Protein AF-A0A3E0WPJ7-F1 (afdb_monomer_lite)

Structure (mmCIF, N/CA/C/O backbone):
data_AF-A0A3E0WPJ7-F1
#
_entry.id   AF-A0A3E0WPJ7-F1
#
loop_
_atom_site.group_PDB
_atom_site.id
_atom_site.type_symbol
_atom_site.label_atom_id
_atom_site.label_alt_id
_atom_site.label_comp_id
_atom_site.label_asym_id
_atom_site.label_entity_id
_atom_site.label_seq_id
_atom_site.pdbx_PDB_ins_code
_atom_site.Cartn_x
_atom_site.Cartn_y
_atom_site.Cartn_z
_atom_site.occupancy
_atom_site.B_iso_or_equiv
_atom_site.auth_seq_id
_atom_site.auth_comp_id
_atom_site.auth_asym_id
_atom_site.auth_atom_id
_atom_site.pdbx_PDB_model_num
ATOM 1 N N . MET A 1 1 ? 17.875 1.991 20.282 1.00 32.66 1 MET A N 1
ATOM 2 C CA . MET A 1 1 ? 16.792 2.024 19.277 1.00 32.66 1 MET A CA 1
ATOM 3 C C . MET A 1 1 ? 17.231 2.985 18.193 1.00 32.66 1 MET A C 1
ATOM 5 O O . MET A 1 1 ? 17.183 4.191 18.391 1.00 32.66 1 MET A O 1
ATOM 9 N N . ASN A 1 2 ? 17.837 2.425 17.147 1.00 26.00 2 ASN A N 1
ATOM 10 C CA . ASN A 1 2 ? 18.539 3.168 16.108 1.00 26.00 2 ASN A CA 1
ATOM 11 C C . ASN A 1 2 ? 17.561 3.784 15.106 1.00 26.00 2 ASN A C 1
ATOM 13 O O . ASN A 1 2 ? 16.533 3.206 14.764 1.00 26.00 2 ASN A O 1
ATOM 17 N N . SER A 1 3 ? 17.933 4.973 14.648 1.00 27.30 3 SER A N 1
ATOM 18 C CA . SER A 1 3 ? 17.267 5.806 13.658 1.00 27.30 3 SER A CA 1
ATOM 19 C C . SER A 1 3 ? 17.160 5.118 12.287 1.00 27.30 3 SER A C 1
ATOM 21 O O . SER A 1 3 ? 18.057 5.238 11.459 1.00 27.30 3 SER A O 1
ATOM 23 N N . GLY A 1 4 ? 16.040 4.440 12.029 1.00 30.80 4 GLY A N 1
ATOM 24 C CA . GLY A 1 4 ? 15.601 4.004 10.691 1.00 30.80 4 GLY A CA 1
ATOM 25 C C . GLY A 1 4 ? 14.659 5.007 10.002 1.00 30.80 4 GLY A C 1
ATOM 26 O O . GLY A 1 4 ? 13.842 4.625 9.173 1.00 30.80 4 GLY A O 1
ATOM 27 N N . SER A 1 5 ? 14.709 6.284 10.397 1.00 31.30 5 SER A N 1
ATOM 28 C CA . SER A 1 5 ? 13.617 7.257 10.217 1.00 31.30 5 SER A CA 1
ATOM 29 C C . SER A 1 5 ? 13.610 8.033 8.889 1.00 31.30 5 SER A C 1
ATOM 31 O O . SER A 1 5 ? 12.760 8.902 8.723 1.00 31.3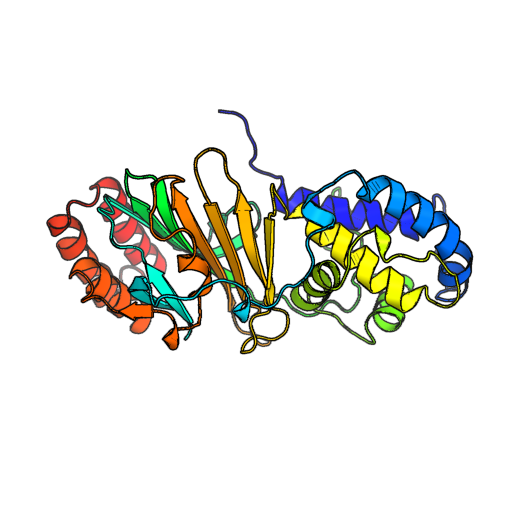0 5 SER A O 1
ATOM 33 N N . ASP A 1 6 ? 14.519 7.766 7.951 1.00 37.84 6 ASP A N 1
ATOM 34 C CA . ASP A 1 6 ? 14.659 8.600 6.740 1.00 37.84 6 ASP A CA 1
ATOM 35 C C . ASP A 1 6 ? 14.740 7.777 5.439 1.00 37.84 6 ASP A C 1
ATOM 37 O O . ASP A 1 6 ? 15.068 8.297 4.377 1.00 37.84 6 ASP A O 1
ATOM 41 N N . ASN A 1 7 ? 14.449 6.472 5.500 1.00 37.00 7 ASN A N 1
ATOM 42 C CA . ASN A 1 7 ? 14.756 5.558 4.400 1.00 37.00 7 ASN A CA 1
ATOM 43 C C . ASN A 1 7 ? 13.777 5.652 3.221 1.00 37.00 7 ASN A C 1
ATOM 45 O O . ASN A 1 7 ? 14.254 5.766 2.110 1.00 37.00 7 ASN A O 1
ATOM 49 N N . GLY A 1 8 ? 12.451 5.687 3.388 1.00 32.16 8 GLY A N 1
ATOM 50 C CA . GLY A 1 8 ? 11.520 5.621 2.238 1.00 32.16 8 GLY A CA 1
ATOM 51 C C . GLY A 1 8 ? 11.644 6.793 1.250 1.00 32.16 8 GLY A C 1
ATOM 52 O O . GLY A 1 8 ? 11.786 6.600 0.043 1.00 32.16 8 GLY A O 1
ATOM 53 N N . GLY A 1 9 ? 11.701 8.023 1.777 1.00 32.88 9 GLY A N 1
ATOM 54 C CA . GLY A 1 9 ? 11.976 9.222 0.987 1.00 32.88 9 GLY A CA 1
ATOM 55 C C . GLY A 1 9 ? 13.377 9.183 0.383 1.00 32.88 9 GLY A C 1
ATOM 56 O O . GLY A 1 9 ? 13.514 9.350 -0.822 1.00 32.88 9 GLY A O 1
ATOM 57 N N . ARG A 1 10 ? 14.425 8.903 1.171 1.00 37.31 10 ARG A N 1
ATOM 58 C CA . ARG A 1 10 ? 15.798 8.783 0.647 1.00 37.31 10 ARG A CA 1
ATOM 59 C C . ARG A 1 10 ? 15.959 7.662 -0.369 1.00 37.31 10 ARG A C 1
ATOM 61 O O . ARG A 1 10 ? 16.769 7.826 -1.261 1.00 37.31 10 ARG A O 1
ATOM 68 N N . LEU A 1 11 ? 15.211 6.572 -0.272 1.00 36.19 11 LEU A N 1
ATOM 69 C CA . LEU A 1 11 ? 15.299 5.424 -1.163 1.00 36.19 11 LEU A CA 1
ATOM 70 C C . LEU A 1 11 ? 14.615 5.714 -2.501 1.00 36.19 11 LEU A C 1
ATOM 72 O O . LEU A 1 11 ? 15.229 5.456 -3.524 1.00 36.19 11 LEU A O 1
ATOM 76 N N . PHE A 1 12 ? 13.440 6.360 -2.531 1.00 40.97 12 PHE A N 1
ATOM 77 C CA . PHE A 1 12 ? 12.861 6.872 -3.787 1.00 40.97 12 PHE A CA 1
ATOM 78 C C . PHE A 1 12 ? 13.795 7.908 -4.438 1.00 40.97 12 PHE A C 1
ATOM 80 O O . PHE A 1 12 ? 14.039 7.899 -5.641 1.00 40.97 12 PHE A O 1
ATOM 87 N N . ARG A 1 13 ? 14.403 8.765 -3.612 1.00 47.91 13 ARG A N 1
ATOM 88 C CA . ARG A 1 13 ? 15.377 9.780 -4.033 1.00 47.91 13 ARG A CA 1
ATOM 89 C C . ARG A 1 13 ? 16.695 9.167 -4.533 1.00 47.91 13 ARG A C 1
ATOM 91 O O . ARG A 1 13 ? 17.245 9.652 -5.514 1.00 47.91 13 ARG A O 1
ATOM 98 N N . LEU A 1 14 ? 17.174 8.090 -3.910 1.00 40.72 14 LEU A N 1
ATOM 99 C CA . LEU A 1 14 ? 18.348 7.307 -4.314 1.00 40.72 14 LEU A CA 1
ATOM 100 C C . LEU A 1 14 ? 18.056 6.475 -5.560 1.00 40.72 14 LEU A C 1
ATOM 102 O O . LEU A 1 14 ? 18.931 6.383 -6.405 1.00 40.72 14 LEU A O 1
ATOM 106 N N . ALA A 1 15 ? 16.843 5.942 -5.716 1.00 44.09 15 ALA A N 1
ATOM 107 C CA . ALA A 1 15 ? 16.381 5.289 -6.935 1.00 44.09 15 ALA A CA 1
ATOM 108 C C . ALA A 1 15 ? 16.397 6.266 -8.112 1.00 44.09 15 ALA A C 1
ATOM 110 O O . ALA A 1 15 ? 17.021 5.969 -9.124 1.00 44.09 15 ALA A O 1
ATOM 111 N N . CYS A 1 16 ? 15.829 7.468 -7.961 1.00 43.25 16 CYS A N 1
ATOM 112 C CA . CYS A 1 16 ? 15.892 8.502 -8.998 1.00 43.25 16 CYS A CA 1
ATOM 113 C C . CYS A 1 16 ? 17.332 8.975 -9.278 1.00 43.25 16 CYS A C 1
ATOM 115 O O . CYS A 1 16 ? 17.676 9.213 -10.433 1.00 43.25 16 CYS A O 1
ATOM 117 N N . CYS A 1 17 ? 18.202 9.078 -8.264 1.00 42.50 17 CYS A N 1
ATOM 118 C CA . CYS A 1 17 ? 19.614 9.438 -8.447 1.00 42.50 17 CYS A CA 1
ATOM 119 C C . CYS A 1 17 ? 20.456 8.316 -9.077 1.00 42.50 17 CYS A C 1
ATOM 121 O O . CYS A 1 17 ? 21.290 8.604 -9.930 1.00 42.50 17 CYS A O 1
ATOM 123 N N . ALA A 1 18 ? 20.243 7.056 -8.696 1.00 45.66 18 ALA A N 1
ATOM 124 C CA . ALA A 1 18 ? 20.898 5.889 -9.283 1.00 45.66 18 ALA A CA 1
ATOM 125 C C . ALA A 1 18 ? 20.447 5.708 -10.733 1.00 45.66 18 ALA A C 1
ATOM 127 O O . ALA A 1 18 ? 21.274 5.503 -11.611 1.00 45.66 18 ALA A O 1
ATOM 128 N N . LEU A 1 19 ? 19.158 5.904 -11.005 1.00 51.84 19 LEU A N 1
ATOM 129 C CA . LEU A 1 19 ? 18.584 5.903 -12.342 1.00 51.84 19 LEU A CA 1
ATOM 130 C C . LEU A 1 19 ? 19.113 7.069 -13.191 1.00 51.84 19 LEU A C 1
ATOM 132 O O . LEU A 1 19 ? 19.505 6.861 -14.334 1.00 51.84 19 LEU A O 1
ATOM 136 N N . ALA A 1 20 ? 19.201 8.284 -12.640 1.00 51.00 20 ALA A N 1
ATOM 137 C CA . ALA A 1 20 ? 19.826 9.412 -13.322 1.00 51.00 20 ALA A CA 1
ATOM 138 C C . ALA A 1 20 ? 21.317 9.149 -13.579 1.00 51.00 20 ALA A C 1
ATOM 140 O O . ALA A 1 20 ? 21.788 9.429 -14.672 1.00 51.00 20 ALA A O 1
ATOM 141 N N . ALA A 1 21 ? 22.060 8.555 -12.645 1.00 47.66 21 ALA A N 1
ATOM 142 C CA . ALA A 1 21 ? 23.466 8.195 -12.842 1.00 47.66 21 ALA A CA 1
ATOM 143 C C . ALA A 1 21 ? 23.644 7.098 -13.908 1.00 47.66 21 ALA A C 1
ATOM 145 O O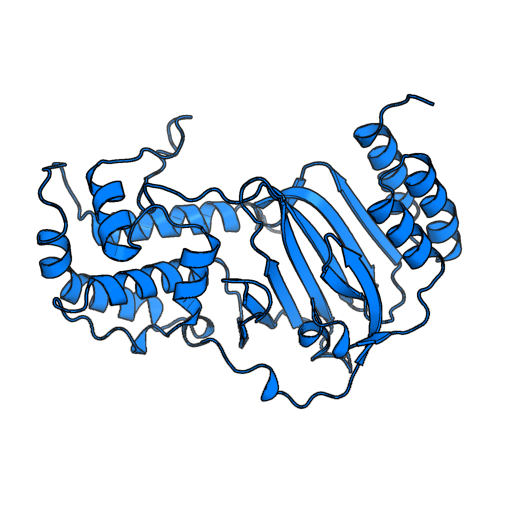 . ALA A 1 21 ? 24.497 7.232 -14.787 1.00 47.66 21 ALA A O 1
ATOM 146 N N . LEU A 1 22 ? 22.788 6.071 -13.888 1.00 48.44 22 LEU A N 1
ATOM 147 C CA . LEU A 1 22 ? 22.750 4.989 -14.874 1.00 48.44 22 LEU A CA 1
ATOM 148 C C . LEU A 1 22 ? 22.353 5.504 -16.263 1.00 48.44 22 LEU A C 1
ATOM 150 O O . LEU A 1 22 ? 22.871 5.016 -17.263 1.00 48.44 22 LEU A O 1
ATOM 154 N N . LEU A 1 23 ? 21.469 6.505 -16.352 1.00 48.75 23 LEU A N 1
ATOM 155 C CA . LEU A 1 23 ? 20.915 6.981 -17.623 1.00 48.75 23 LEU A CA 1
ATOM 156 C C . LEU A 1 23 ? 21.582 8.239 -18.192 1.00 48.75 23 LEU A C 1
ATOM 158 O O . LEU A 1 23 ? 21.541 8.442 -19.408 1.00 48.75 23 LEU A O 1
ATOM 162 N N . THR A 1 24 ? 22.210 9.079 -17.374 1.00 47.84 24 THR A N 1
ATOM 163 C CA . THR A 1 24 ? 22.812 10.340 -17.850 1.00 47.84 24 THR A CA 1
ATOM 164 C C . THR A 1 24 ? 24.292 10.223 -18.162 1.00 47.84 24 THR A C 1
ATOM 166 O O . THR A 1 24 ? 24.759 10.973 -19.011 1.00 47.84 24 THR A O 1
ATOM 169 N N . GLY A 1 25 ? 25.006 9.239 -17.600 1.00 37.62 25 GLY A N 1
ATOM 170 C CA . GLY A 1 25 ? 26.454 9.146 -17.772 1.00 37.62 25 GLY A CA 1
ATOM 171 C C . GLY A 1 25 ? 27.167 10.372 -17.186 1.00 37.62 25 GLY A C 1
ATOM 172 O O . GLY A 1 25 ? 26.668 11.495 -17.148 1.00 37.62 25 GLY A O 1
ATOM 173 N N . THR A 1 26 ? 28.360 10.174 -16.658 1.00 39.34 26 THR A N 1
ATOM 174 C CA . THR A 1 26 ? 29.150 11.288 -16.150 1.00 39.34 26 THR A CA 1
ATOM 175 C C . THR A 1 26 ? 29.487 12.282 -17.276 1.00 39.34 26 THR A C 1
ATOM 177 O O . THR A 1 26 ? 29.943 11.900 -18.347 1.00 39.34 26 THR A O 1
ATOM 180 N N . MET A 1 27 ? 29.327 13.573 -16.957 1.00 34.38 27 MET A N 1
ATOM 181 C CA . MET A 1 27 ? 29.848 14.776 -17.635 1.00 34.38 27 MET A CA 1
ATOM 182 C C . MET A 1 27 ? 28.998 15.461 -18.727 1.00 34.38 27 MET A C 1
ATOM 184 O O . MET A 1 27 ? 28.989 15.095 -19.894 1.00 34.38 27 MET A O 1
ATOM 188 N N . GLY A 1 28 ? 28.447 16.622 -18.344 1.00 34.50 28 GLY A N 1
ATOM 189 C CA . GLY A 1 28 ? 28.724 17.882 -19.045 1.00 34.50 28 GLY A CA 1
ATOM 190 C C . GLY A 1 28 ? 28.213 18.025 -20.477 1.00 34.50 28 GLY A C 1
ATOM 191 O O . GLY A 1 28 ? 29.005 18.158 -21.402 1.00 34.50 28 GLY A O 1
ATOM 192 N N . GLY A 1 29 ? 26.897 18.130 -20.651 1.00 31.81 29 GLY A N 1
ATOM 193 C CA . GLY A 1 29 ? 26.322 18.671 -21.883 1.00 31.81 29 GLY A CA 1
ATOM 194 C C . GLY A 1 29 ? 24.916 18.163 -22.148 1.00 31.81 29 GLY A C 1
ATOM 195 O O . GLY A 1 29 ? 24.742 17.137 -22.793 1.00 31.81 29 GLY A O 1
ATOM 196 N N . CYS A 1 30 ? 23.896 18.905 -21.706 1.00 31.20 30 CYS A N 1
ATOM 197 C CA . CYS A 1 30 ? 22.511 18.680 -22.127 1.00 31.20 30 CYS A CA 1
ATOM 198 C C . CYS A 1 30 ? 22.344 19.085 -23.602 1.00 31.20 30 CYS A C 1
ATOM 200 O O . CYS A 1 30 ? 21.784 20.136 -23.913 1.00 31.20 30 CYS A O 1
ATOM 202 N N . SER A 1 31 ? 22.870 18.274 -24.520 1.00 36.59 31 SER A N 1
ATOM 203 C CA . SER A 1 31 ? 22.531 18.352 -25.937 1.00 36.59 31 SER A CA 1
ATOM 204 C C . SER A 1 31 ? 21.198 17.633 -26.150 1.00 36.59 31 SER A C 1
ATOM 206 O O . SER A 1 31 ? 20.962 16.560 -25.607 1.00 36.59 31 SER A O 1
ATOM 208 N N . SER A 1 32 ? 20.312 18.226 -26.943 1.00 41.44 32 SER A N 1
ATOM 209 C CA . SER A 1 32 ? 18.952 17.766 -27.250 1.00 41.44 32 SER A CA 1
ATOM 210 C C . SER A 1 32 ? 18.874 16.486 -28.106 1.00 41.44 32 SER A C 1
ATOM 212 O O . SER A 1 32 ? 17.905 16.305 -28.844 1.00 41.44 32 SER A O 1
ATOM 214 N N . ARG A 1 33 ? 19.899 15.628 -28.067 1.00 43.66 33 ARG A N 1
ATOM 215 C CA . ARG A 1 33 ? 19.937 14.324 -28.740 1.00 43.66 33 ARG A CA 1
ATOM 216 C C . ARG A 1 33 ? 19.382 13.272 -27.782 1.00 43.66 33 ARG A C 1
ATOM 218 O O . ARG A 1 33 ? 20.095 12.671 -26.996 1.00 43.66 33 ARG A O 1
ATOM 225 N N . ALA A 1 34 ? 18.063 13.151 -27.790 1.00 56.16 34 ALA A N 1
ATOM 226 C CA . ALA A 1 34 ? 17.302 12.215 -26.974 1.00 56.16 34 ALA A CA 1
ATOM 227 C C . ALA A 1 34 ? 16.756 11.056 -27.859 1.00 56.16 34 ALA A C 1
ATOM 229 O O . ALA A 1 34 ? 16.934 11.055 -29.079 1.00 56.16 34 ALA A O 1
ATOM 230 N N . PRO A 1 35 ? 16.022 10.108 -27.259 1.00 57.06 35 PRO A N 1
ATOM 231 C CA . PRO A 1 35 ? 15.905 8.651 -27.520 1.00 57.06 35 PRO A CA 1
ATOM 232 C C . PRO A 1 35 ? 17.028 7.823 -28.171 1.00 57.06 35 PRO A C 1
ATOM 234 O O . PRO A 1 35 ? 17.338 6.749 -27.663 1.00 57.06 35 PRO A O 1
ATOM 237 N N . ALA A 1 36 ? 17.617 8.247 -29.292 1.00 58.44 36 ALA A N 1
ATOM 238 C CA . ALA A 1 36 ? 18.509 7.375 -30.074 1.00 58.44 36 ALA A CA 1
ATOM 239 C C . ALA A 1 36 ? 19.790 6.986 -29.308 1.00 58.44 36 ALA A C 1
ATOM 241 O O . ALA A 1 36 ? 20.228 5.837 -29.361 1.00 58.44 36 ALA A O 1
ATOM 242 N N . ASP A 1 37 ? 20.326 7.923 -28.524 1.00 72.44 37 ASP A N 1
ATOM 243 C CA . ASP A 1 37 ? 21.495 7.697 -27.669 1.00 72.44 37 ASP A CA 1
ATOM 244 C C . ASP A 1 37 ? 21.161 6.765 -26.483 1.00 72.44 37 ASP A C 1
ATOM 246 O O . ASP A 1 37 ? 22.013 5.994 -26.041 1.00 72.44 37 ASP A O 1
ATOM 250 N N . TYR A 1 38 ? 19.902 6.756 -26.014 1.00 72.25 38 TYR A N 1
ATOM 251 C CA . TYR A 1 38 ? 19.435 5.814 -24.988 1.00 72.25 38 TYR A CA 1
ATOM 252 C C . TYR A 1 38 ? 19.349 4.390 -25.530 1.00 72.25 38 TYR A C 1
ATOM 254 O O . TYR A 1 38 ? 19.853 3.474 -24.886 1.00 72.25 38 TYR A O 1
ATOM 262 N N . ALA A 1 39 ? 18.774 4.209 -26.722 1.00 80.19 39 ALA A N 1
ATOM 263 C CA . ALA A 1 39 ? 18.676 2.900 -27.367 1.00 80.19 39 ALA A CA 1
ATOM 264 C C . ALA A 1 39 ? 20.061 2.269 -27.593 1.00 80.19 39 ALA A C 1
ATOM 266 O O . ALA A 1 39 ? 20.260 1.086 -27.325 1.00 80.19 39 ALA A O 1
ATOM 267 N N . ALA A 1 40 ? 21.037 3.070 -28.037 1.00 84.00 40 ALA A N 1
ATOM 268 C CA . ALA A 1 40 ? 22.406 2.612 -28.266 1.00 84.00 40 ALA A CA 1
ATOM 269 C C . ALA A 1 40 ? 23.144 2.246 -26.964 1.00 84.00 40 ALA A C 1
ATOM 271 O O . ALA A 1 40 ? 23.895 1.272 -26.940 1.00 84.00 40 ALA A O 1
ATOM 272 N N . ALA A 1 41 ? 22.922 2.997 -25.880 1.00 85.44 41 ALA A N 1
ATOM 273 C CA . ALA A 1 41 ? 23.546 2.742 -24.579 1.00 85.44 41 ALA A CA 1
ATOM 274 C C . ALA A 1 41 ? 22.823 1.666 -23.744 1.00 85.44 41 ALA A C 1
ATOM 276 O O . ALA A 1 41 ? 23.389 1.165 -22.768 1.00 85.44 41 ALA A O 1
ATOM 277 N N . TRP A 1 42 ? 21.582 1.317 -24.102 1.00 89.12 42 TRP A N 1
ATOM 278 C CA . TRP A 1 42 ? 20.729 0.419 -23.325 1.00 89.12 42 TRP A CA 1
ATOM 279 C C . TRP A 1 42 ? 21.353 -0.954 -23.054 1.00 89.12 42 TRP A C 1
ATOM 281 O O . TRP A 1 42 ? 21.370 -1.333 -21.886 1.00 89.12 42 TRP A O 1
ATOM 291 N N . PRO A 1 43 ? 21.919 -1.688 -24.038 1.00 93.44 43 PRO A N 1
ATOM 292 C CA . PRO A 1 43 ? 22.426 -3.038 -23.789 1.00 93.44 43 PRO A CA 1
ATOM 293 C C . PRO A 1 43 ? 23.438 -3.114 -22.646 1.00 93.44 43 PRO A C 1
ATOM 295 O O . PRO A 1 43 ? 23.304 -3.950 -21.757 1.00 93.44 43 PRO A O 1
ATOM 298 N N . GLN A 1 44 ? 24.418 -2.206 -22.625 1.00 91.44 44 GLN A N 1
ATOM 299 C CA . GLN A 1 44 ? 25.433 -2.181 -21.573 1.00 91.44 44 GLN A CA 1
ATOM 300 C C . GLN A 1 44 ? 24.823 -1.819 -20.212 1.00 91.44 44 GLN A C 1
ATOM 302 O O . GLN A 1 44 ? 25.046 -2.524 -19.230 1.00 91.44 44 GLN A O 1
ATOM 307 N N . ARG A 1 45 ? 24.014 -0.753 -20.160 1.00 87.38 45 ARG A N 1
ATOM 308 C CA . ARG A 1 45 ? 23.375 -0.278 -18.921 1.00 87.38 45 ARG A CA 1
ATOM 309 C C . ARG A 1 45 ? 22.407 -1.299 -18.337 1.00 87.38 45 ARG A C 1
ATOM 311 O O . ARG A 1 45 ? 22.338 -1.459 -17.126 1.00 87.38 45 ARG A O 1
ATOM 318 N N . CYS A 1 46 ? 21.680 -1.998 -19.198 1.00 92.25 46 CYS A N 1
ATOM 319 C CA . CYS A 1 46 ? 20.773 -3.064 -18.813 1.00 92.25 46 CYS A CA 1
ATOM 320 C C . CYS A 1 46 ? 21.526 -4.245 -18.202 1.00 92.25 46 CYS A C 1
ATOM 322 O O . CYS A 1 46 ? 21.091 -4.759 -17.180 1.00 92.25 46 CYS A O 1
ATOM 324 N N . VAL A 1 47 ? 22.668 -4.650 -18.770 1.00 93.44 47 VAL A N 1
ATOM 325 C CA . VAL A 1 47 ? 23.490 -5.729 -18.196 1.00 93.44 47 VAL A CA 1
ATOM 326 C C . VAL A 1 47 ? 24.020 -5.342 -16.815 1.00 93.44 47 VAL A C 1
ATOM 328 O O . VAL A 1 47 ? 23.967 -6.154 -15.892 1.00 93.44 47 VAL A O 1
ATOM 331 N N . GLU A 1 48 ? 24.5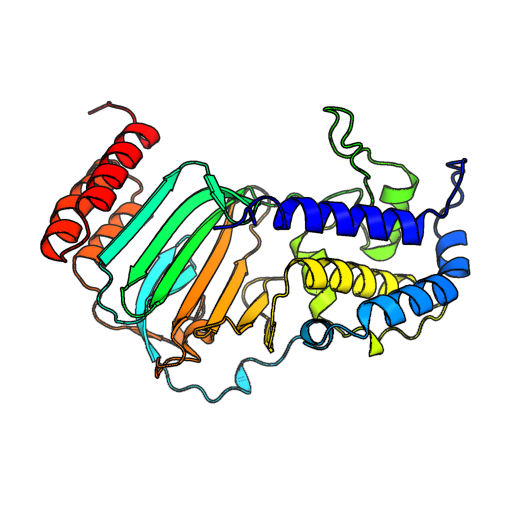01 -4.106 -16.659 1.00 90.38 48 GLU A N 1
ATOM 332 C CA . GLU A 1 48 ? 24.952 -3.575 -15.367 1.00 90.38 48 GLU A CA 1
ATOM 333 C C . GLU A 1 48 ? 23.806 -3.563 -14.348 1.00 90.38 48 GLU A C 1
ATOM 335 O O . GLU A 1 48 ? 23.939 -4.143 -13.273 1.00 90.38 48 GLU A O 1
ATOM 340 N N . LEU A 1 49 ? 22.650 -3.009 -14.721 1.00 88.00 49 LEU A N 1
ATOM 341 C CA . LEU A 1 49 ? 21.468 -2.981 -13.866 1.00 88.00 49 LEU A CA 1
ATOM 342 C C . LEU A 1 49 ? 20.992 -4.391 -13.496 1.00 88.00 49 LEU A C 1
ATOM 344 O O . LEU A 1 49 ? 20.720 -4.659 -12.333 1.00 88.00 49 LEU A O 1
ATOM 348 N N . LYS A 1 50 ? 20.902 -5.305 -14.464 1.00 92.50 50 LYS A N 1
ATOM 349 C CA . LYS A 1 50 ? 20.466 -6.688 -14.243 1.00 92.50 50 LYS A CA 1
ATOM 350 C C . LYS A 1 50 ? 21.353 -7.389 -13.220 1.00 92.50 50 LYS A C 1
ATOM 352 O O . LYS A 1 50 ? 20.833 -8.062 -12.338 1.00 92.50 50 LYS A O 1
ATOM 357 N N . ARG A 1 51 ? 22.672 -7.195 -13.299 1.00 91.12 51 ARG A N 1
ATOM 358 C CA . ARG A 1 51 ? 23.612 -7.701 -12.292 1.00 91.12 51 ARG A CA 1
ATOM 359 C C . ARG A 1 51 ? 23.359 -7.067 -10.924 1.00 91.12 51 ARG A C 1
ATOM 361 O O . ARG A 1 51 ? 23.299 -7.783 -9.936 1.00 91.12 51 ARG A O 1
ATOM 368 N N . ASP A 1 52 ? 23.181 -5.751 -10.873 1.00 89.12 52 ASP A N 1
ATOM 369 C CA . ASP A 1 52 ? 22.989 -5.012 -9.620 1.00 89.12 52 ASP A CA 1
ATOM 370 C C . ASP A 1 52 ? 21.635 -5.306 -8.934 1.00 89.12 52 ASP A C 1
ATOM 372 O O . ASP A 1 52 ? 21.476 -5.028 -7.740 1.00 89.12 52 ASP A O 1
ATOM 376 N N . LEU A 1 53 ? 20.656 -5.829 -9.682 1.00 88.50 53 LEU A N 1
ATOM 377 C CA . LEU A 1 53 ? 19.338 -6.256 -9.196 1.00 88.50 53 LEU A CA 1
ATOM 378 C C . LEU A 1 53 ? 19.234 -7.776 -8.962 1.00 88.50 53 LEU A C 1
ATOM 380 O O . LEU A 1 53 ? 18.362 -8.209 -8.215 1.00 88.50 53 LEU A O 1
ATOM 384 N N . GLY A 1 54 ? 20.079 -8.589 -9.600 1.00 85.44 54 GLY A N 1
ATOM 385 C CA . GLY A 1 54 ? 19.946 -10.052 -9.622 1.00 85.44 54 GLY A CA 1
ATOM 386 C C . GLY A 1 54 ? 20.116 -10.738 -8.263 1.00 85.44 54 GLY A C 1
ATOM 387 O O . GLY A 1 54 ? 19.597 -11.833 -8.068 1.00 85.44 54 GLY A O 1
ATOM 388 N N . ASP A 1 55 ? 20.784 -10.080 -7.314 1.00 85.00 55 ASP A N 1
ATOM 389 C CA . ASP A 1 55 ? 21.042 -10.624 -5.975 1.00 85.00 55 ASP A CA 1
ATOM 390 C C . ASP A 1 55 ? 19.905 -10.353 -4.969 1.00 85.00 55 ASP A C 1
ATOM 392 O O . ASP A 1 55 ? 20.018 -10.737 -3.806 1.00 85.00 55 ASP A O 1
ATOM 396 N N . GLU A 1 56 ? 18.813 -9.694 -5.376 1.00 88.75 56 GLU A N 1
ATOM 397 C CA . GLU A 1 56 ? 17.688 -9.371 -4.489 1.00 88.75 56 GLU A CA 1
ATOM 398 C C . GLU A 1 56 ? 16.475 -10.287 -4.740 1.00 88.75 56 GLU A C 1
ATOM 400 O O . GLU A 1 56 ? 15.738 -10.083 -5.709 1.00 88.75 56 GLU A O 1
ATOM 405 N N . PRO A 1 57 ? 16.198 -11.272 -3.856 1.00 89.44 57 PRO A N 1
ATOM 406 C CA . PRO A 1 57 ? 15.117 -12.242 -4.060 1.00 89.44 57 PRO A CA 1
ATOM 407 C C . PRO A 1 57 ? 13.733 -11.604 -4.212 1.00 89.44 57 PRO A C 1
ATOM 409 O O . PRO A 1 57 ? 12.907 -12.080 -4.989 1.00 89.44 57 PRO A O 1
ATOM 412 N N . SER A 1 58 ? 13.488 -10.490 -3.518 1.00 89.25 58 SER A N 1
ATOM 413 C CA . SER A 1 58 ? 12.235 -9.737 -3.604 1.00 89.25 58 SER A CA 1
ATOM 414 C C . SER A 1 58 ? 11.939 -9.255 -5.027 1.00 89.25 58 SER A C 1
ATOM 416 O O . SER A 1 58 ? 10.776 -9.174 -5.430 1.00 89.25 58 SER A O 1
ATOM 418 N N . LEU A 1 59 ? 12.967 -8.986 -5.838 1.00 93.00 59 LEU A N 1
ATOM 419 C CA . LEU A 1 59 ? 12.809 -8.537 -7.218 1.00 93.00 59 LEU A CA 1
ATOM 420 C C . LEU A 1 59 ? 12.347 -9.644 -8.164 1.00 93.00 59 LEU A C 1
ATOM 422 O O . LEU A 1 59 ? 11.725 -9.317 -9.172 1.00 93.00 59 LEU A O 1
ATOM 426 N N . ALA A 1 60 ? 12.522 -10.917 -7.805 1.00 93.88 60 ALA A N 1
ATOM 427 C CA . ALA A 1 60 ? 11.997 -12.048 -8.569 1.00 93.88 60 ALA A CA 1
ATOM 428 C C . ALA A 1 60 ? 10.467 -12.216 -8.448 1.00 93.88 60 ALA A C 1
ATOM 430 O O . ALA A 1 60 ? 9.856 -12.886 -9.278 1.00 93.88 60 ALA A O 1
ATOM 431 N N . VAL A 1 61 ? 9.830 -11.606 -7.438 1.00 94.81 61 VAL A N 1
ATOM 432 C CA . VAL A 1 61 ? 8.376 -11.719 -7.212 1.00 94.81 61 VAL A CA 1
ATOM 433 C C . VAL A 1 61 ? 7.572 -10.968 -8.279 1.00 94.81 61 VAL A C 1
ATOM 435 O O . VAL A 1 61 ? 7.543 -9.741 -8.299 1.00 94.81 61 VAL A O 1
ATOM 438 N N . THR A 1 62 ? 6.857 -11.674 -9.141 1.00 95.75 62 THR A N 1
ATOM 439 C CA . THR A 1 62 ? 5.967 -11.067 -10.145 1.00 95.75 62 THR A CA 1
ATOM 440 C C . THR A 1 62 ? 4.503 -11.154 -9.719 1.00 95.75 62 THR A C 1
ATOM 442 O O . THR A 1 62 ? 4.172 -11.793 -8.717 1.00 95.75 62 THR A O 1
ATOM 445 N N . LEU A 1 63 ? 3.614 -10.470 -10.447 1.00 94.94 63 LEU A N 1
ATOM 446 C CA . LEU A 1 63 ? 2.173 -10.594 -10.239 1.00 94.94 63 LEU A CA 1
ATOM 447 C C . LEU A 1 63 ? 1.741 -12.050 -10.422 1.00 94.94 63 LEU A C 1
ATOM 449 O O . LEU A 1 63 ? 1.993 -12.672 -11.452 1.00 94.94 63 LEU A O 1
ATOM 453 N N . SER A 1 64 ? 1.035 -12.560 -9.423 1.00 91.50 64 SER A N 1
ATOM 454 C CA . SER A 1 64 ? 0.465 -13.903 -9.407 1.00 91.50 64 SER A CA 1
ATOM 455 C C . SER A 1 64 ? -1.059 -13.844 -9.334 1.00 91.50 64 SER A C 1
ATOM 457 O O . SER A 1 64 ? -1.634 -12.834 -8.922 1.00 91.50 64 SER A O 1
ATOM 459 N N . ASP A 1 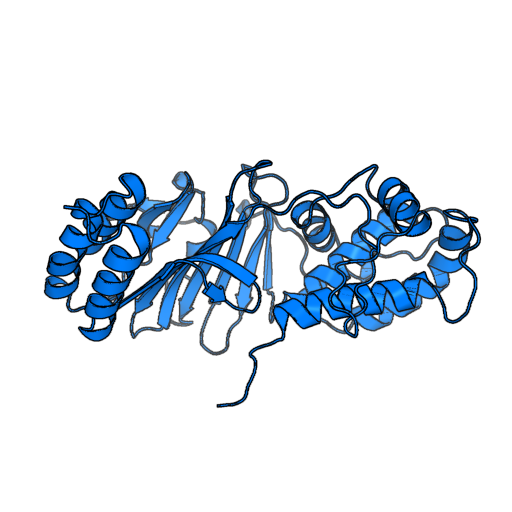65 ? -1.729 -14.916 -9.761 1.00 86.25 65 ASP A N 1
ATOM 460 C CA . ASP A 1 65 ? -3.188 -15.000 -9.701 1.00 86.25 65 ASP A CA 1
ATOM 461 C C . ASP A 1 65 ? -3.653 -15.246 -8.250 1.00 86.25 65 ASP A C 1
ATOM 463 O O . ASP A 1 65 ? -3.341 -16.300 -7.683 1.00 86.25 65 ASP A O 1
ATOM 467 N N . PRO A 1 66 ? -4.427 -14.329 -7.635 1.00 77.50 66 PRO A N 1
ATOM 468 C CA . PRO A 1 66 ? -4.943 -14.521 -6.283 1.00 77.50 66 PRO A CA 1
ATOM 469 C C . PRO A 1 66 ? -5.915 -15.706 -6.166 1.00 77.50 66 PRO A C 1
ATOM 471 O O . PRO A 1 66 ? -6.160 -16.169 -5.053 1.00 77.50 66 PRO A O 1
ATOM 474 N N . ALA A 1 67 ? -6.476 -16.210 -7.272 1.00 70.00 67 ALA A N 1
ATOM 475 C CA . ALA A 1 67 ? -7.323 -17.402 -7.280 1.00 70.00 67 ALA A CA 1
ATOM 476 C C . ALA A 1 67 ? -6.542 -18.708 -7.030 1.00 70.00 67 ALA A C 1
ATOM 478 O O . ALA A 1 67 ? -7.148 -19.725 -6.697 1.00 70.00 67 ALA A O 1
ATOM 479 N N . ALA A 1 68 ? -5.210 -18.693 -7.157 1.00 64.44 68 ALA A N 1
ATOM 480 C CA . ALA A 1 68 ? -4.365 -19.866 -6.928 1.00 64.44 68 ALA A CA 1
ATOM 481 C C . ALA A 1 68 ? -4.162 -20.202 -5.437 1.00 64.44 68 ALA A C 1
ATOM 483 O O . ALA A 1 68 ? -3.727 -21.307 -5.108 1.00 64.44 68 ALA A O 1
ATOM 484 N N . VAL A 1 69 ? -4.476 -19.276 -4.526 1.00 68.44 69 VAL A N 1
ATOM 485 C CA . VAL A 1 69 ? -4.405 -19.512 -3.078 1.00 68.44 69 VAL A CA 1
ATOM 486 C C . VAL A 1 69 ? -5.732 -20.133 -2.623 1.00 68.44 69 VAL A C 1
ATOM 488 O O . VAL A 1 69 ? -6.769 -19.535 -2.900 1.00 68.44 69 VAL A O 1
ATOM 491 N N . PRO A 1 70 ? -5.756 -21.294 -1.936 1.00 62.25 70 PRO A N 1
ATOM 492 C CA . PRO A 1 70 ? -6.992 -21.883 -1.419 1.00 62.25 70 PRO A CA 1
ATOM 493 C C . PRO A 1 70 ? -7.775 -20.879 -0.567 1.00 62.25 70 PRO A C 1
ATOM 495 O O . PRO A 1 70 ? -7.258 -20.360 0.421 1.00 62.25 70 PRO A O 1
ATOM 498 N N . GLN A 1 71 ? -9.014 -20.590 -0.971 1.00 64.56 71 GLN A N 1
ATOM 499 C CA . GLN A 1 71 ? -9.856 -19.595 -0.313 1.00 64.56 71 GLN A CA 1
ATOM 500 C C . GLN A 1 71 ? -10.930 -20.295 0.518 1.00 64.56 71 GLN A C 1
ATOM 502 O O . GLN A 1 71 ? -11.870 -20.875 -0.025 1.00 64.56 71 GLN A O 1
ATOM 507 N N . THR A 1 72 ? -10.819 -20.190 1.835 1.00 68.94 72 THR A N 1
ATOM 508 C CA . THR A 1 72 ? -11.969 -20.328 2.729 1.00 68.94 72 THR A CA 1
ATOM 509 C C . THR A 1 72 ? -12.303 -18.914 3.188 1.00 68.94 72 THR A C 1
ATOM 511 O O . THR A 1 72 ? -11.376 -18.245 3.653 1.00 68.94 72 THR A O 1
ATOM 514 N N . PRO A 1 73 ? -13.552 -18.426 3.043 1.00 75.94 73 PRO A N 1
ATOM 515 C CA . PRO A 1 73 ? -13.933 -17.131 3.594 1.00 75.94 73 PRO A CA 1
ATOM 516 C C . PRO A 1 73 ? -13.506 -17.059 5.055 1.00 75.94 73 PRO A C 1
ATOM 518 O O . PRO A 1 73 ? -13.852 -17.943 5.843 1.00 75.94 73 PRO A O 1
ATOM 521 N N . GLN A 1 74 ? -12.701 -16.057 5.388 1.00 84.62 74 GLN A N 1
ATOM 522 C CA . GLN A 1 74 ? -12.163 -15.918 6.734 1.00 84.62 74 GLN A CA 1
ATOM 523 C C . GLN A 1 74 ? -13.069 -15.019 7.559 1.00 84.62 74 GLN A C 1
ATOM 525 O O . GLN A 1 74 ? -13.639 -14.046 7.056 1.00 84.62 74 GLN A O 1
ATOM 530 N N . GLU A 1 75 ? -13.234 -15.386 8.824 1.00 91.38 75 GLU A N 1
ATOM 531 C CA . GLU A 1 75 ? -14.031 -14.616 9.761 1.00 91.38 75 GLU A CA 1
ATOM 532 C C . GLU A 1 75 ? -13.250 -13.381 10.196 1.00 91.38 75 GLU A C 1
ATOM 534 O O . GLU A 1 75 ? -12.169 -13.474 10.773 1.00 91.38 75 GLU A O 1
ATOM 539 N N . ALA A 1 76 ? -13.796 -12.207 9.912 1.00 95.31 76 ALA A N 1
ATOM 540 C CA . ALA A 1 76 ? -13.201 -10.950 10.330 1.00 95.31 76 ALA A CA 1
ATOM 541 C C . ALA A 1 76 ? -14.285 -9.919 10.610 1.00 95.31 76 ALA A C 1
ATOM 543 O O . ALA A 1 76 ? -15.398 -9.989 10.079 1.00 95.31 76 ALA A O 1
ATOM 544 N N . TRP A 1 77 ? -13.952 -8.927 11.429 1.00 97.06 77 TRP A N 1
ATOM 545 C CA . TRP A 1 77 ? -14.705 -7.683 11.399 1.00 97.06 77 TRP A CA 1
ATOM 546 C C . TRP A 1 77 ? -14.321 -6.896 10.144 1.00 97.06 77 TRP A C 1
ATOM 548 O O . TRP A 1 77 ? -13.274 -7.132 9.541 1.00 97.06 77 TRP A O 1
ATOM 558 N N . VAL A 1 78 ? -15.163 -5.950 9.740 1.00 96.19 78 VAL A N 1
ATOM 559 C CA . VAL A 1 78 ? -14.923 -5.136 8.544 1.00 96.19 78 VAL A CA 1
ATOM 560 C C . VAL A 1 78 ? -14.988 -3.667 8.918 1.00 96.19 78 VAL A C 1
ATOM 562 O O . VAL A 1 78 ? -15.940 -3.234 9.568 1.00 96.19 78 VAL A O 1
ATOM 565 N N . LEU A 1 79 ? -13.979 -2.916 8.486 1.00 95.88 79 LEU A N 1
ATOM 566 C CA . LEU A 1 79 ? -13.982 -1.461 8.485 1.00 95.88 79 LEU A CA 1
ATOM 567 C C . LEU A 1 79 ? -14.029 -0.984 7.032 1.00 95.88 79 LEU A C 1
ATOM 569 O O . LEU A 1 79 ? -13.204 -1.393 6.221 1.00 95.88 79 LEU A O 1
ATOM 573 N N . ASN A 1 80 ? -14.988 -0.134 6.694 1.00 93.25 80 ASN A N 1
ATOM 574 C CA . ASN A 1 80 ? -15.112 0.457 5.370 1.00 93.25 80 ASN A CA 1
ATOM 575 C C . ASN A 1 80 ? -14.462 1.839 5.372 1.00 93.25 80 ASN A C 1
ATOM 577 O O . ASN A 1 80 ? -14.885 2.719 6.118 1.00 93.25 80 ASN A O 1
ATOM 581 N N . VAL A 1 81 ? -13.446 2.046 4.537 1.00 89.56 81 VAL A N 1
ATOM 582 C CA . VAL A 1 81 ? -12.757 3.339 4.421 1.00 89.56 81 VAL A CA 1
ATOM 583 C C . VAL A 1 81 ? -12.631 3.710 2.955 1.00 89.56 81 VAL A C 1
ATOM 585 O O . VAL A 1 81 ? -12.052 2.960 2.179 1.00 89.56 81 VAL A O 1
ATOM 588 N N . GLY A 1 82 ? -13.196 4.851 2.552 1.00 81.81 82 GLY A N 1
ATOM 589 C CA . GLY A 1 82 ? -13.121 5.320 1.162 1.00 81.81 82 GLY A CA 1
ATOM 590 C C . GLY A 1 82 ? -13.733 4.351 0.140 1.00 81.81 82 GLY A C 1
ATOM 591 O O . GLY A 1 82 ? -13.261 4.281 -0.987 1.00 81.81 82 GLY A O 1
ATOM 592 N N . GLY A 1 83 ? -14.737 3.562 0.541 1.00 84.12 83 GLY A N 1
ATOM 593 C CA . GLY A 1 83 ? -15.332 2.511 -0.296 1.00 84.12 83 GLY A CA 1
ATOM 594 C C . GLY A 1 83 ? -14.580 1.173 -0.289 1.00 84.12 83 GLY A C 1
ATOM 595 O O . GLY A 1 83 ? -15.016 0.237 -0.954 1.00 84.12 83 GLY A O 1
ATOM 596 N N . PHE A 1 84 ? -13.493 1.052 0.480 1.00 88.12 84 PHE A N 1
ATOM 597 C CA . PHE A 1 84 ? -12.715 -0.179 0.613 1.00 88.12 84 PHE A CA 1
ATOM 598 C C . PHE A 1 84 ? -13.115 -0.951 1.861 1.00 88.12 84 PHE A C 1
ATOM 600 O O . PHE A 1 84 ? -13.034 -0.422 2.968 1.00 88.12 84 PHE A O 1
ATOM 607 N N . ALA A 1 85 ? -13.468 -2.224 1.686 1.00 91.31 85 ALA A N 1
ATOM 608 C CA . ALA A 1 85 ? -13.599 -3.161 2.793 1.00 91.31 85 ALA A CA 1
ATOM 609 C C . ALA A 1 85 ? -12.203 -3.555 3.303 1.00 91.31 85 ALA A C 1
ATOM 611 O O . ALA A 1 85 ? -11.423 -4.187 2.586 1.00 91.31 85 ALA A O 1
ATOM 612 N N . VAL A 1 86 ? -11.887 -3.177 4.538 1.00 94.81 86 VAL A N 1
ATOM 613 C CA . VAL A 1 86 ? -10.642 -3.524 5.225 1.00 94.81 86 VAL A CA 1
ATOM 614 C C . VAL A 1 86 ? -10.952 -4.577 6.292 1.00 94.81 86 VAL A C 1
ATOM 616 O O . VAL A 1 86 ? -11.676 -4.270 7.246 1.00 94.81 86 VAL A O 1
ATOM 619 N N . PRO A 1 87 ? -10.441 -5.815 6.162 1.00 95.50 87 PRO A N 1
ATOM 620 C CA . PRO A 1 87 ? -10.607 -6.824 7.195 1.00 95.50 87 PRO A CA 1
ATOM 621 C C . PRO A 1 87 ? -9.855 -6.415 8.467 1.00 95.50 87 PRO A C 1
ATOM 623 O O . PRO A 1 87 ? -8.679 -6.049 8.433 1.00 95.50 87 PRO A O 1
ATOM 626 N N . VAL A 1 88 ? -10.543 -6.511 9.600 1.00 97.00 88 VAL A N 1
ATOM 627 C CA . VAL A 1 88 ? -9.986 -6.348 10.942 1.00 97.00 88 VAL A CA 1
ATOM 628 C C . VAL A 1 88 ? -10.063 -7.716 11.631 1.00 97.00 88 VAL A C 1
ATOM 630 O O . VAL A 1 88 ? -11.161 -8.133 12.016 1.00 97.00 88 VAL A O 1
ATOM 633 N N . PRO A 1 89 ? -8.936 -8.445 11.750 1.00 95.12 89 PRO A N 1
ATOM 634 C CA . PRO A 1 89 ? -8.916 -9.762 12.375 1.00 95.12 89 PRO A CA 1
ATOM 635 C C . PRO A 1 89 ? -9.473 -9.711 13.801 1.00 95.12 89 PRO A C 1
ATOM 637 O O . PRO A 1 89 ? -9.179 -8.756 14.522 1.00 95.12 89 PRO A O 1
ATOM 640 N N . PRO A 1 90 ? -10.239 -10.712 14.256 1.00 94.31 90 PRO A N 1
ATOM 641 C CA . PRO A 1 90 ? -10.781 -10.712 15.609 1.00 94.31 90 PRO A CA 1
ATOM 642 C C . PRO A 1 90 ? -9.659 -10.855 16.645 1.00 94.31 90 PRO A C 1
ATOM 644 O O . PRO A 1 90 ? -9.096 -11.926 16.846 1.00 94.31 90 PRO A O 1
ATOM 647 N N . ALA A 1 91 ? -9.327 -9.761 17.327 1.00 95.38 91 ALA A N 1
ATOM 648 C CA . ALA A 1 91 ? -8.281 -9.732 18.345 1.00 95.38 91 ALA A CA 1
ATOM 649 C C . ALA A 1 91 ? -8.635 -8.772 19.488 1.00 95.38 91 ALA A C 1
ATOM 651 O O . ALA A 1 91 ? -9.487 -7.890 19.360 1.00 95.38 91 ALA A O 1
ATOM 652 N N . ALA A 1 92 ? -7.950 -8.923 20.623 1.00 95.88 92 ALA A N 1
ATOM 653 C CA . ALA A 1 92 ? -8.071 -8.021 21.765 1.00 95.88 92 ALA A CA 1
ATOM 654 C C . ALA A 1 92 ? -7.251 -6.737 21.536 1.00 95.88 92 ALA A C 1
ATOM 656 O O . ALA A 1 92 ? -6.201 -6.546 22.147 1.00 95.88 92 ALA A O 1
ATOM 657 N N . TYR A 1 93 ? -7.698 -5.885 20.612 1.00 97.88 93 TYR A N 1
ATOM 658 C CA . TYR A 1 93 ? -7.088 -4.574 20.378 1.00 97.88 93 TYR A CA 1
ATOM 659 C C . TYR A 1 93 ? -7.163 -3.711 21.640 1.00 97.88 93 TYR A C 1
ATOM 661 O O . TYR A 1 93 ? -8.235 -3.551 22.216 1.00 97.88 93 TYR A O 1
ATOM 669 N N . ASP A 1 94 ? -6.030 -3.145 22.052 1.00 97.81 94 ASP A N 1
ATOM 670 C CA . ASP A 1 94 ? -5.929 -2.267 23.226 1.00 97.81 94 ASP A CA 1
ATOM 671 C C . ASP A 1 94 ? -5.429 -0.859 22.866 1.00 97.81 94 ASP A C 1
ATOM 673 O O . ASP A 1 94 ? -5.302 0.011 23.735 1.00 97.81 94 ASP A O 1
ATOM 677 N N . ARG A 1 95 ? -5.138 -0.623 21.581 1.00 98.12 95 ARG A N 1
ATOM 678 C CA . ARG A 1 95 ? -4.606 0.640 21.071 1.00 98.12 95 ARG A CA 1
ATOM 679 C C . ARG A 1 95 ? -5.280 1.081 19.785 1.00 98.12 95 ARG A C 1
ATOM 681 O O . ARG A 1 95 ? -5.396 0.307 18.836 1.00 98.12 95 ARG A O 1
ATOM 688 N N . LEU A 1 96 ? -5.623 2.365 19.748 1.00 97.00 96 LEU A N 1
ATOM 689 C CA . LEU A 1 96 ? -6.079 3.090 18.570 1.00 97.00 96 LEU A CA 1
ATOM 690 C C . LEU A 1 96 ? -5.239 4.361 18.452 1.00 97.00 96 LEU A C 1
ATOM 692 O O . LEU A 1 96 ? -5.237 5.199 19.348 1.00 97.00 96 LEU A O 1
ATOM 696 N N . LEU A 1 97 ? -4.509 4.503 17.355 1.00 93.69 97 LEU A N 1
ATOM 697 C CA . LEU A 1 97 ? -3.712 5.688 17.071 1.00 93.69 97 LEU A CA 1
ATOM 698 C C . LEU A 1 97 ? -4.326 6.409 15.898 1.00 93.69 97 LEU A C 1
ATOM 700 O O . LEU A 1 97 ? -4.377 5.862 14.802 1.00 93.69 97 LEU A O 1
ATOM 704 N N . ILE A 1 98 ? -4.751 7.641 16.138 1.00 91.00 98 ILE A N 1
ATOM 705 C CA . ILE A 1 98 ? -5.274 8.512 15.099 1.00 91.00 98 ILE A CA 1
ATOM 706 C C . ILE A 1 98 ? -4.427 9.775 15.069 1.00 91.00 98 ILE A C 1
ATOM 708 O O . ILE A 1 98 ? -4.085 10.331 16.116 1.00 91.00 98 ILE A O 1
ATOM 712 N N . ARG A 1 99 ? -4.033 10.201 13.869 1.00 86.00 99 ARG A N 1
ATOM 713 C CA . ARG A 1 99 ? -3.304 11.453 13.662 1.00 86.00 99 ARG A CA 1
ATOM 714 C C . ARG A 1 99 ? -3.762 12.130 12.383 1.00 86.00 99 ARG A C 1
ATOM 716 O O . ARG A 1 99 ? -3.731 11.508 11.327 1.00 86.00 99 ARG A O 1
ATOM 723 N N . SER A 1 100 ? -4.072 13.418 12.489 1.00 81.44 100 SER A N 1
ATOM 724 C CA . SER A 1 100 ? -4.141 14.325 11.344 1.00 81.44 100 SER A CA 1
ATOM 725 C C . SER A 1 100 ? -2.726 14.788 11.013 1.00 81.44 100 SER A C 1
ATOM 727 O O . SER A 1 100 ? -2.006 15.238 11.903 1.00 81.44 100 SER A O 1
ATOM 729 N N . LYS A 1 101 ? -2.349 14.721 9.740 1.00 79.19 101 LYS A N 1
ATOM 730 C CA . LYS A 1 101 ? -1.103 15.226 9.154 1.00 79.19 101 LYS A CA 1
ATOM 731 C C . LYS A 1 101 ? 0.143 14.663 9.836 1.00 79.19 101 LYS A C 1
ATOM 733 O O . LYS A 1 101 ? 0.669 15.212 10.801 1.00 79.19 101 LYS A O 1
ATOM 738 N N . GLY A 1 102 ? 0.656 13.565 9.296 1.00 65.62 102 GLY A N 1
ATOM 739 C CA . GLY A 1 102 ? 1.823 12.872 9.834 1.00 65.62 102 GLY A CA 1
ATOM 740 C C . GLY A 1 102 ? 2.815 12.443 8.765 1.00 65.62 102 GLY A C 1
ATOM 741 O O . GLY A 1 102 ? 2.557 12.524 7.567 1.00 65.62 102 GLY A O 1
ATOM 742 N N . GLN A 1 103 ? 3.969 11.961 9.218 1.00 59.62 103 GLN A N 1
ATOM 743 C CA . GLN A 1 103 ? 4.862 11.161 8.390 1.00 59.62 103 GLN A CA 1
ATOM 744 C C . GLN A 1 103 ? 4.845 9.724 8.901 1.00 59.62 103 GLN A C 1
ATOM 746 O O . GLN A 1 103 ? 5.065 9.490 10.090 1.00 59.62 103 GLN A O 1
ATOM 751 N N . PHE A 1 104 ? 4.606 8.768 8.008 1.00 61.50 104 PHE A N 1
ATOM 752 C CA . PHE A 1 104 ? 4.734 7.344 8.299 1.00 61.50 104 PHE A CA 1
ATOM 753 C C . PHE A 1 104 ? 5.632 6.709 7.248 1.00 61.50 104 PHE A C 1
ATOM 755 O O . PHE A 1 104 ? 5.416 6.894 6.055 1.00 61.50 104 PHE A O 1
ATOM 762 N N . GLN A 1 105 ? 6.693 6.027 7.690 1.00 63.84 105 GLN A N 1
ATOM 763 C CA . GLN A 1 105 ? 7.697 5.423 6.800 1.00 63.84 105 GLN A CA 1
ATOM 764 C C . GLN A 1 105 ? 8.243 6.391 5.718 1.00 63.84 105 GLN A C 1
ATOM 766 O O . GLN A 1 105 ? 8.649 5.981 4.635 1.00 63.84 105 GLN A O 1
ATOM 771 N N . GLY A 1 106 ? 8.279 7.697 6.013 1.00 59.97 106 GLY A N 1
ATOM 772 C CA . GLY A 1 106 ? 8.743 8.742 5.092 1.00 59.97 106 GLY A CA 1
ATOM 773 C C . GLY A 1 106 ? 7.692 9.270 4.104 1.00 59.97 106 GLY A C 1
ATOM 774 O O . GLY A 1 106 ? 7.988 10.224 3.387 1.00 59.97 106 GLY A O 1
ATOM 775 N N . ALA A 1 107 ? 6.476 8.718 4.085 1.00 60.22 107 ALA A N 1
ATOM 776 C CA . ALA A 1 107 ? 5.347 9.251 3.326 1.00 60.22 107 ALA A CA 1
ATOM 777 C C . ALA A 1 107 ? 4.582 10.294 4.153 1.00 60.22 107 ALA A C 1
ATOM 779 O O . ALA A 1 107 ? 4.337 10.091 5.344 1.00 60.22 107 ALA A O 1
ATOM 780 N N . ARG A 1 108 ? 4.204 11.416 3.527 1.00 70.12 108 ARG A N 1
ATOM 781 C CA . ARG A 1 108 ? 3.312 12.414 4.133 1.00 70.12 108 ARG A CA 1
ATOM 782 C C . ARG A 1 108 ? 1.875 11.910 4.024 1.00 70.12 108 ARG A C 1
ATOM 784 O O . ARG A 1 108 ? 1.397 11.693 2.916 1.00 70.12 108 ARG A O 1
ATOM 791 N N . LEU A 1 109 ? 1.225 11.745 5.168 1.00 73.50 109 LEU A N 1
ATOM 792 C CA . LEU A 1 109 ? -0.152 11.278 5.290 1.00 73.50 109 LEU A CA 1
ATOM 793 C C . LEU A 1 109 ? -1.020 12.420 5.800 1.00 73.50 109 LEU A C 1
ATOM 795 O O . LEU A 1 109 ? -0.619 13.107 6.742 1.00 73.50 109 LEU A O 1
ATOM 799 N N . ASP A 1 110 ? -2.184 12.614 5.193 1.00 81.44 110 ASP A N 1
ATOM 800 C CA . ASP A 1 110 ? -3.164 13.596 5.647 1.00 81.44 110 ASP A CA 1
ATOM 801 C C . ASP A 1 110 ? -3.914 13.094 6.869 1.00 81.44 110 ASP A C 1
ATOM 803 O O . ASP A 1 110 ? -4.056 13.854 7.818 1.00 81.44 110 ASP A O 1
ATOM 807 N N . ASP A 1 111 ? -4.281 11.814 6.895 1.00 85.94 111 ASP A N 1
ATOM 808 C CA . ASP A 1 111 ? -4.880 11.159 8.055 1.00 85.94 111 ASP A CA 1
ATOM 809 C C . ASP A 1 111 ? -4.294 9.756 8.230 1.00 85.94 111 ASP A C 1
ATOM 811 O O . ASP A 1 111 ? -4.011 9.049 7.261 1.00 85.94 111 ASP A O 1
ATOM 815 N N . VAL A 1 112 ? -4.097 9.354 9.483 1.00 89.19 112 VAL A N 1
ATOM 816 C CA . VAL A 1 112 ? -3.576 8.037 9.861 1.00 89.19 112 VAL A CA 1
ATOM 817 C C . VAL A 1 112 ? -4.468 7.428 10.919 1.00 89.19 112 VAL A C 1
ATOM 819 O O . VAL A 1 112 ? -4.771 8.086 11.914 1.00 89.19 112 VAL A O 1
ATOM 822 N N . LEU A 1 113 ? -4.800 6.156 10.740 1.00 93.81 113 LEU A N 1
ATOM 823 C CA . LEU A 1 113 ? -5.462 5.305 11.711 1.00 93.81 113 LEU A CA 1
ATOM 824 C C . LEU A 1 113 ? -4.656 4.019 11.882 1.00 93.81 113 LEU A C 1
ATOM 826 O O . LEU A 1 113 ? -4.276 3.378 10.907 1.00 93.81 113 LEU A O 1
ATOM 830 N N . MET A 1 114 ? -4.400 3.619 13.124 1.00 96.06 114 MET A N 1
ATOM 831 C CA . MET A 1 114 ? -3.735 2.356 13.428 1.00 96.06 114 MET A CA 1
ATOM 832 C C . MET A 1 114 ? -4.384 1.672 14.628 1.00 96.06 114 MET A C 1
ATOM 834 O O . MET A 1 114 ? -4.429 2.235 15.720 1.00 96.06 114 MET A O 1
ATOM 838 N N . LEU A 1 115 ? -4.838 0.440 14.431 1.00 97.81 115 LEU A N 1
ATOM 839 C CA . LEU A 1 115 ? -5.291 -0.477 15.471 1.00 97.81 115 LEU A CA 1
ATOM 840 C C . LEU A 1 115 ? -4.155 -1.438 15.808 1.00 97.81 115 LEU A C 1
ATOM 842 O O . LEU A 1 115 ? -3.533 -1.981 14.896 1.00 97.81 115 LEU A O 1
ATOM 846 N N . VAL A 1 116 ? -3.886 -1.668 17.094 1.00 97.62 116 VAL A N 1
ATOM 847 C CA . VAL A 1 116 ? -2.855 -2.623 17.537 1.00 97.62 116 VAL A CA 1
ATOM 848 C C . VAL A 1 116 ? -3.387 -3.489 18.674 1.00 97.62 116 VAL A C 1
ATOM 850 O O . VAL A 1 116 ? -3.973 -2.971 19.624 1.00 97.62 116 VAL A O 1
ATOM 853 N N . ALA A 1 117 ? -3.187 -4.801 18.559 1.00 97.06 117 ALA A N 1
ATOM 854 C CA . ALA A 1 117 ? -3.442 -5.766 19.620 1.00 97.06 117 ALA A CA 1
ATOM 855 C C . ALA A 1 117 ? -2.116 -6.249 20.237 1.00 97.06 117 ALA A C 1
ATOM 857 O O . ALA A 1 117 ? -1.114 -6.362 19.524 1.00 97.06 117 ALA A O 1
ATOM 858 N N . PRO A 1 118 ? -2.086 -6.621 21.531 1.00 95.56 118 PRO A N 1
ATOM 859 C CA . PRO A 1 118 ? -0.881 -7.148 22.178 1.00 95.56 118 PRO A CA 1
ATOM 860 C C . PRO A 1 118 ? -0.357 -8.447 21.556 1.00 95.56 118 PRO A C 1
ATOM 862 O O . PRO A 1 118 ? 0.808 -8.782 21.731 1.00 95.56 118 PRO A O 1
ATOM 865 N N . THR A 1 119 ? -1.207 -9.173 20.828 1.00 94.12 119 THR A N 1
ATOM 866 C CA . THR A 1 119 ? -0.860 -10.407 20.112 1.00 94.12 119 THR A CA 1
ATOM 867 C C . THR A 1 119 ? -0.077 -10.164 18.818 1.00 94.12 119 THR A C 1
ATOM 869 O O . THR A 1 119 ? 0.224 -11.122 18.120 1.00 94.12 119 THR A O 1
ATOM 872 N N . GLY A 1 120 ? 0.229 -8.910 18.467 1.00 93.75 120 GLY A N 1
ATOM 873 C CA . GLY A 1 120 ? 0.985 -8.552 17.261 1.00 93.75 120 GLY A CA 1
ATOM 874 C C . GLY A 1 120 ? 0.120 -8.218 16.044 1.00 93.75 120 GLY A C 1
ATOM 875 O O . GLY A 1 120 ? 0.641 -7.713 15.052 1.00 93.75 120 GLY A O 1
ATOM 876 N N . HIS A 1 121 ? -1.201 -8.417 16.121 1.00 96.38 121 HIS A N 1
ATOM 877 C CA . HIS A 1 121 ? -2.111 -7.983 15.062 1.00 96.38 121 HIS A CA 1
ATOM 878 C C . HIS A 1 121 ? -2.127 -6.459 14.971 1.00 96.38 121 HIS A C 1
ATOM 880 O O . HIS A 1 121 ? -2.262 -5.765 15.986 1.00 96.38 121 HIS A O 1
ATOM 886 N N . SER A 1 122 ? -2.063 -5.924 13.754 1.00 96.69 122 SER A N 1
ATOM 887 C CA . SER A 1 122 ? -2.293 -4.499 13.541 1.00 96.69 122 SER A CA 1
ATOM 888 C C . SER A 1 122 ? -2.960 -4.213 12.210 1.00 96.69 122 SER A C 1
ATOM 890 O O . SER A 1 122 ? -2.622 -4.831 11.206 1.00 96.69 122 SER A O 1
ATOM 892 N N . VAL A 1 123 ? -3.854 -3.231 12.208 1.00 97.31 123 VAL A N 1
ATOM 893 C CA . VAL A 1 123 ? -4.457 -2.679 10.993 1.00 97.31 123 VAL A CA 1
ATOM 894 C C . VAL A 1 123 ? -4.041 -1.225 10.914 1.00 97.31 123 VAL A C 1
ATOM 896 O O . VAL A 1 123 ? -4.306 -0.458 11.835 1.00 97.31 123 VAL A O 1
ATOM 899 N N . PHE A 1 124 ? -3.373 -0.850 9.837 1.00 95.69 124 PHE A N 1
ATOM 900 C CA . PHE A 1 124 ? -2.971 0.517 9.556 1.00 95.69 124 PHE A CA 1
ATOM 901 C C . PHE A 1 124 ? -3.681 0.994 8.298 1.00 95.69 124 PHE A C 1
ATOM 903 O O . PHE A 1 124 ? -3.726 0.282 7.297 1.00 95.69 124 PHE A O 1
ATOM 910 N N . ILE A 1 125 ? -4.212 2.208 8.358 1.00 94.50 125 ILE A N 1
ATOM 911 C CA . ILE A 1 125 ? -4.886 2.876 7.257 1.00 94.50 125 ILE A CA 1
ATOM 912 C C . ILE A 1 125 ? -4.358 4.307 7.197 1.00 94.50 125 ILE A C 1
ATOM 914 O O . ILE A 1 125 ? -4.474 5.066 8.159 1.00 94.50 125 ILE A O 1
ATOM 918 N N . GLY A 1 126 ? -3.753 4.665 6.073 1.00 91.62 126 GLY A N 1
ATOM 919 C CA . GLY A 1 126 ? -3.225 5.992 5.799 1.00 91.62 126 GLY A CA 1
ATOM 920 C C . GLY A 1 126 ? -3.912 6.604 4.589 1.00 91.62 126 GLY A C 1
ATOM 921 O O . GLY A 1 126 ? -4.010 5.964 3.545 1.00 91.62 126 GLY A O 1
ATOM 922 N N . LEU A 1 127 ? -4.350 7.852 4.717 1.00 88.31 127 LEU A N 1
ATOM 923 C CA . LEU A 1 127 ? -4.771 8.674 3.591 1.00 88.31 127 LEU A CA 1
ATOM 924 C C . LEU A 1 127 ? -3.599 9.538 3.148 1.00 88.31 127 LEU A C 1
ATOM 926 O O . LEU A 1 127 ? -2.989 10.252 3.944 1.00 88.31 127 LEU A O 1
ATOM 930 N N . MET A 1 128 ? -3.279 9.451 1.869 1.00 84.00 128 MET A N 1
ATOM 931 C CA . MET A 1 128 ? -2.189 10.165 1.226 1.00 84.00 128 MET A CA 1
ATOM 932 C C . MET A 1 128 ? -2.759 11.185 0.253 1.00 84.00 128 MET A C 1
ATOM 934 O O . MET A 1 128 ? -3.726 10.859 -0.434 1.00 84.00 128 MET A O 1
ATOM 938 N N . PRO A 1 129 ? -2.145 12.367 0.095 1.00 77.69 129 PRO A N 1
ATOM 939 C CA . PRO A 1 129 ? -2.411 13.186 -1.078 1.00 77.69 129 PRO A CA 1
ATOM 940 C C . PRO A 1 129 ? -2.253 12.331 -2.341 1.00 77.69 129 PRO A C 1
ATOM 942 O O . PRO A 1 129 ? -1.290 11.562 -2.446 1.00 77.69 129 PRO A O 1
ATOM 945 N N . GLY A 1 130 ? -3.193 12.438 -3.281 1.00 71.38 130 GLY A N 1
ATOM 946 C CA . GLY A 1 130 ? -3.092 11.744 -4.560 1.00 71.38 130 GLY A CA 1
ATOM 947 C C . GLY A 1 130 ? -1.763 12.049 -5.252 1.00 71.38 130 GLY A C 1
ATOM 948 O O . GLY A 1 130 ? -1.263 13.175 -5.216 1.00 71.38 130 GLY A O 1
ATOM 949 N N . PHE A 1 131 ? -1.172 11.035 -5.880 1.00 72.56 131 PHE A N 1
ATOM 950 C CA . PHE A 1 131 ? 0.034 11.223 -6.676 1.00 72.56 131 PHE A CA 1
ATOM 951 C C . PHE A 1 131 ? -0.354 11.741 -8.056 1.00 72.56 131 PHE A C 1
ATOM 953 O O . PHE A 1 131 ? -0.878 10.990 -8.879 1.00 72.56 131 PHE A O 1
ATOM 960 N N . GLU A 1 132 ? -0.083 13.017 -8.321 1.00 77.81 132 GLU A N 1
ATOM 961 C CA . GLU A 1 132 ? -0.218 13.562 -9.669 1.00 77.81 132 GLU A CA 1
ATOM 962 C C . GLU A 1 132 ? 0.692 12.813 -10.653 1.00 77.81 132 GLU A C 1
ATOM 964 O O . GLU A 1 132 ? 1.770 12.316 -10.305 1.00 77.81 132 GLU A O 1
ATOM 969 N N . THR A 1 133 ? 0.264 12.742 -11.912 1.00 86.62 133 THR A N 1
ATOM 970 C CA . THR A 1 133 ? 1.125 12.257 -12.991 1.00 86.62 133 THR A CA 1
ATOM 971 C C . THR A 1 133 ? 2.312 13.198 -13.163 1.00 86.62 133 THR A C 1
ATOM 973 O O . THR A 1 133 ? 2.131 14.413 -13.232 1.00 86.62 133 THR A O 1
ATOM 976 N N . THR A 1 134 ? 3.518 12.654 -13.304 1.00 87.06 134 THR A N 1
ATOM 977 C CA . THR A 1 134 ? 4.704 13.448 -13.627 1.00 87.06 134 THR A CA 1
ATOM 978 C C . THR A 1 134 ? 4.927 13.495 -15.133 1.00 87.06 134 THR A C 1
ATOM 980 O O . THR A 1 134 ? 4.941 12.466 -15.807 1.00 87.06 134 THR A O 1
ATOM 983 N N . GLU A 1 135 ? 5.138 14.696 -15.673 1.00 90.44 135 GLU A N 1
ATOM 984 C CA . GLU A 1 135 ? 5.590 14.873 -17.060 1.00 90.44 135 GLU A CA 1
ATOM 985 C C . GLU A 1 135 ? 7.053 14.447 -17.256 1.00 90.44 135 GLU A C 1
ATOM 987 O O . GLU A 1 135 ? 7.494 14.247 -18.387 1.00 90.44 135 GLU A O 1
ATOM 992 N N . ASP A 1 136 ? 7.823 14.366 -16.168 1.00 88.31 136 ASP A N 1
ATOM 993 C CA . ASP A 1 136 ? 9.247 14.051 -16.171 1.00 88.31 136 ASP A CA 1
ATOM 994 C C . ASP A 1 136 ? 9.584 13.096 -15.019 1.00 88.31 136 ASP A C 1
ATOM 996 O O . ASP A 1 136 ? 9.898 13.514 -13.902 1.00 88.31 136 ASP A O 1
ATOM 1000 N N . ALA A 1 137 ? 9.523 11.793 -15.295 1.00 85.44 137 ALA A N 1
ATOM 1001 C CA . ALA A 1 137 ? 9.877 10.739 -14.343 1.00 85.44 137 ALA A CA 1
ATOM 1002 C C . ALA A 1 137 ? 11.379 10.718 -13.992 1.00 85.44 137 ALA A C 1
ATOM 1004 O O . ALA A 1 137 ? 11.786 10.037 -13.053 1.00 85.44 137 ALA A O 1
ATOM 1005 N N . PHE A 1 138 ? 12.203 11.477 -14.723 1.00 81.81 138 PHE A N 1
ATOM 1006 C CA . PHE A 1 138 ? 13.656 11.549 -14.560 1.00 81.81 138 PHE A CA 1
ATOM 1007 C C . PHE A 1 138 ? 14.115 12.885 -13.961 1.00 81.81 138 PHE A C 1
ATOM 1009 O O . PHE A 1 138 ? 15.315 13.172 -13.944 1.00 81.81 138 PHE A O 1
ATOM 1016 N N . ALA A 1 139 ? 13.184 13.714 -13.477 1.00 81.31 139 ALA A N 1
ATOM 1017 C CA . ALA A 1 139 ? 13.515 14.973 -12.829 1.00 81.31 139 ALA A CA 1
ATOM 1018 C C . ALA A 1 139 ? 14.426 14.726 -11.615 1.00 81.31 139 ALA A C 1
ATOM 1020 O O . ALA A 1 139 ? 14.089 13.990 -10.686 1.00 81.31 139 ALA A O 1
ATOM 1021 N N . THR A 1 140 ? 15.596 15.361 -11.609 1.00 67.69 140 THR A N 1
ATOM 1022 C CA . THR A 1 140 ? 16.555 15.247 -10.506 1.00 67.69 140 THR A CA 1
ATOM 1023 C C . THR A 1 140 ? 16.251 16.289 -9.447 1.00 67.69 140 THR A C 1
ATOM 1025 O O . THR A 1 140 ? 16.004 17.449 -9.777 1.00 67.69 140 THR A O 1
ATOM 1028 N N . VAL A 1 141 ? 16.341 15.917 -8.177 1.00 60.56 141 VAL A N 1
ATOM 1029 C CA . VAL A 1 141 ? 16.258 16.882 -7.079 1.00 60.56 141 VAL A CA 1
ATOM 1030 C C . VAL A 1 141 ? 17.673 17.281 -6.668 1.00 60.56 141 VAL A C 1
ATOM 1032 O O . VAL A 1 141 ? 18.503 16.417 -6.382 1.00 60.56 141 VAL A O 1
ATOM 1035 N N . ASP A 1 142 ? 17.953 18.583 -6.654 1.00 64.44 142 ASP A N 1
ATOM 1036 C CA . ASP A 1 142 ? 19.173 19.115 -6.051 1.00 64.44 142 ASP A CA 1
ATOM 1037 C C . ASP A 1 142 ? 18.931 19.297 -4.552 1.00 64.44 142 ASP A C 1
ATOM 1039 O O . ASP A 1 142 ? 18.335 20.274 -4.116 1.00 64.44 142 ASP A O 1
ATOM 1043 N N . TRP A 1 143 ? 19.403 18.341 -3.755 1.00 56.69 143 TRP A N 1
ATOM 1044 C CA . TRP A 1 143 ? 19.213 18.331 -2.301 1.00 56.69 143 TRP A CA 1
ATOM 1045 C C . TRP A 1 143 ? 19.922 19.467 -1.560 1.00 56.69 143 TRP A C 1
ATOM 1047 O O . TRP A 1 143 ? 19.704 19.639 -0.363 1.00 56.69 143 TRP A O 1
ATOM 1057 N N . THR A 1 144 ? 20.790 20.215 -2.242 1.00 58.34 144 THR A N 1
ATOM 1058 C CA . THR A 1 144 ? 21.500 21.361 -1.664 1.00 58.34 144 THR A CA 1
ATOM 1059 C C . THR A 1 144 ? 20.745 22.675 -1.844 1.00 58.34 144 THR A C 1
ATOM 1061 O O . THR A 1 144 ? 21.127 23.685 -1.254 1.00 58.34 144 THR A O 1
ATOM 1064 N N . GLN A 1 145 ? 19.659 22.664 -2.620 1.00 55.47 145 GLN A N 1
ATOM 1065 C CA . GLN A 1 145 ? 18.803 23.817 -2.856 1.00 55.47 145 GLN A CA 1
ATOM 1066 C C . GLN A 1 145 ? 17.368 23.496 -2.423 1.00 55.47 145 GLN A C 1
ATOM 1068 O O . GLN A 1 145 ? 16.875 22.397 -2.636 1.00 55.47 145 GLN A O 1
ATOM 1073 N N . GLU A 1 146 ? 16.650 24.468 -1.855 1.00 55.44 146 GLU A N 1
ATOM 1074 C CA . GLU A 1 146 ? 15.209 24.333 -1.553 1.00 55.44 146 GLU A CA 1
ATOM 1075 C C . GLU A 1 146 ? 14.331 24.256 -2.820 1.00 55.44 146 GLU A C 1
ATOM 1077 O O . GLU A 1 146 ? 13.102 24.247 -2.741 1.00 55.44 146 GLU A O 1
ATOM 1082 N N . SER A 1 147 ? 14.939 24.223 -4.008 1.00 57.25 147 SER A N 1
ATOM 1083 C CA . SER A 1 147 ? 14.208 24.080 -5.254 1.00 57.25 147 SER A CA 1
ATOM 1084 C C . SER A 1 147 ? 13.741 22.631 -5.414 1.00 57.25 147 SER A C 1
ATOM 1086 O O . SER A 1 147 ? 14.479 21.677 -5.177 1.00 57.25 147 SER A O 1
ATOM 1088 N N . GLY A 1 148 ? 12.467 22.462 -5.775 1.00 63.56 148 GLY A N 1
ATOM 1089 C CA . GLY A 1 148 ? 11.879 21.151 -6.048 1.00 63.56 148 GLY A CA 1
ATOM 1090 C C . GLY A 1 148 ? 12.568 20.404 -7.206 1.00 63.56 148 GLY A C 1
ATOM 1091 O O . GLY A 1 148 ? 13.591 20.848 -7.730 1.00 63.56 148 GLY A O 1
ATOM 1092 N N . PRO A 1 149 ? 12.005 19.267 -7.651 1.00 71.25 149 PRO A N 1
ATOM 1093 C CA . PRO A 1 149 ? 12.576 18.488 -8.746 1.00 71.25 149 PRO A CA 1
ATOM 1094 C C . PRO A 1 149 ? 12.824 19.358 -9.983 1.00 71.25 149 PRO A C 1
ATOM 1096 O O . PRO A 1 149 ? 11.923 20.032 -10.488 1.00 71.25 149 PRO A O 1
ATOM 1099 N N . ARG A 1 150 ? 14.054 19.338 -10.498 1.00 80.06 150 ARG A N 1
ATOM 1100 C CA . ARG A 1 150 ? 14.421 20.067 -11.707 1.00 80.06 150 ARG A CA 1
ATOM 1101 C C . ARG A 1 150 ? 14.091 19.214 -12.923 1.00 80.06 150 ARG A C 1
ATOM 1103 O O . ARG A 1 150 ? 14.858 18.332 -13.305 1.00 80.06 150 ARG A O 1
ATOM 1110 N N . SER A 1 151 ? 12.952 19.506 -13.543 1.00 82.88 151 SER A N 1
ATOM 1111 C CA . SER A 1 151 ? 12.577 18.890 -14.815 1.00 82.88 151 SER A CA 1
ATOM 1112 C C . SER A 1 151 ? 13.478 19.365 -15.962 1.00 82.88 151 SER A C 1
ATOM 1114 O O . SER A 1 151 ? 13.942 20.510 -15.994 1.00 82.88 151 SER A O 1
ATOM 1116 N N . THR A 1 152 ? 13.716 18.484 -16.931 1.00 84.00 152 THR A N 1
ATOM 1117 C CA . THR A 1 152 ? 14.503 18.745 -18.135 1.00 84.00 152 THR A CA 1
ATOM 1118 C C . THR A 1 152 ? 13.731 18.345 -19.392 1.00 84.00 152 THR A C 1
ATOM 11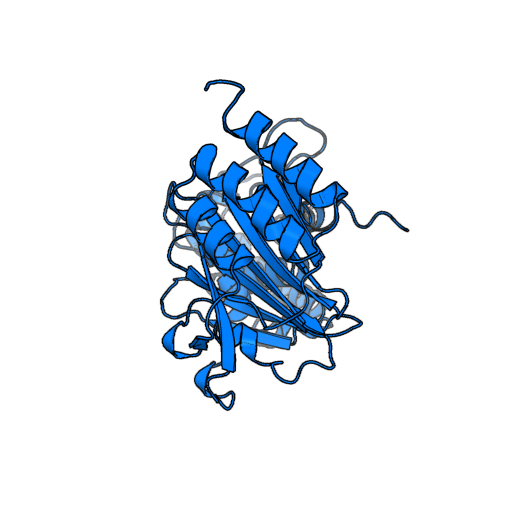20 O O . THR A 1 152 ? 12.895 17.445 -19.384 1.00 84.00 152 THR A O 1
ATOM 1123 N N . LYS A 1 153 ? 14.038 18.975 -20.534 1.00 86.69 153 LYS A N 1
ATOM 1124 C CA . LYS A 1 153 ? 13.437 18.589 -21.824 1.00 86.69 153 LYS A CA 1
ATOM 1125 C C . LYS A 1 153 ? 13.737 17.127 -22.188 1.00 86.69 153 LYS A C 1
ATOM 1127 O O . LYS A 1 153 ? 12.871 16.455 -22.737 1.00 86.69 153 LYS A O 1
ATOM 1132 N N . ALA A 1 154 ? 14.947 16.652 -21.885 1.00 81.44 154 ALA A N 1
ATOM 1133 C CA . ALA A 1 154 ? 15.359 15.276 -22.153 1.00 81.44 154 ALA A CA 1
ATOM 1134 C C . ALA A 1 154 ? 14.580 14.272 -21.289 1.00 81.44 154 ALA A C 1
ATOM 1136 O O . ALA A 1 154 ? 14.081 13.286 -21.821 1.00 81.44 154 ALA A O 1
ATOM 1137 N N . GLY A 1 155 ? 14.403 14.562 -19.997 1.00 84.56 155 GLY A N 1
ATOM 1138 C CA . GLY A 1 155 ? 13.610 13.738 -19.084 1.00 84.56 155 GLY A CA 1
ATOM 1139 C C . GLY A 1 155 ? 12.137 13.642 -19.494 1.00 84.56 155 GLY A C 1
ATOM 1140 O O . GLY A 1 155 ? 11.596 12.539 -19.584 1.00 84.56 155 GLY A O 1
ATOM 1141 N N . LYS A 1 156 ? 11.516 14.758 -19.905 1.00 89.44 156 LYS A N 1
ATOM 1142 C CA . LYS A 1 156 ? 10.160 14.751 -20.494 1.00 89.44 156 LYS A CA 1
ATOM 1143 C C . LYS A 1 156 ? 10.063 13.890 -21.756 1.00 89.44 156 LYS A C 1
ATOM 1145 O O . LYS A 1 156 ? 9.124 13.118 -21.917 1.00 89.44 156 LYS A O 1
ATOM 1150 N N . GLN A 1 157 ? 11.043 13.997 -22.656 1.00 88.19 157 GLN A N 1
ATOM 1151 C CA . GLN A 1 157 ? 11.083 13.194 -23.884 1.00 88.19 157 GLN A CA 1
ATOM 1152 C C . GLN A 1 157 ? 11.279 11.702 -23.599 1.00 88.19 157 GLN A C 1
ATOM 1154 O O . GLN A 1 157 ? 10.630 10.880 -24.239 1.00 88.19 157 GLN A O 1
ATOM 1159 N N . ALA A 1 158 ? 12.141 11.349 -22.643 1.00 85.31 158 ALA A N 1
ATOM 1160 C CA . ALA A 1 158 ? 12.331 9.969 -22.208 1.00 85.31 158 ALA A CA 1
ATOM 1161 C C . ALA A 1 158 ? 11.060 9.413 -21.551 1.00 85.31 158 ALA A C 1
ATOM 1163 O O . ALA A 1 158 ? 10.647 8.302 -21.869 1.00 85.31 158 ALA A O 1
ATOM 1164 N N . THR A 1 159 ? 10.396 10.212 -20.710 1.00 88.94 159 THR A N 1
ATOM 1165 C CA . THR A 1 159 ? 9.118 9.850 -20.079 1.00 88.94 159 THR A CA 1
ATOM 1166 C C . THR A 1 159 ? 8.061 9.564 -21.145 1.00 88.94 159 THR A C 1
ATOM 1168 O O . THR A 1 159 ? 7.500 8.474 -21.166 1.00 88.94 159 THR A O 1
ATOM 1171 N N . ALA A 1 160 ? 7.880 10.469 -22.113 1.00 92.75 160 ALA A N 1
ATOM 1172 C CA . ALA A 1 160 ? 6.954 10.262 -23.225 1.00 92.75 160 ALA A CA 1
ATOM 1173 C C . ALA A 1 160 ? 7.323 9.056 -24.108 1.00 92.75 160 ALA A C 1
ATOM 1175 O O . ALA A 1 160 ? 6.438 8.368 -24.605 1.00 92.75 160 ALA A O 1
ATOM 1176 N N . ALA A 1 161 ? 8.614 8.777 -24.307 1.00 89.62 161 ALA A N 1
ATOM 1177 C CA . ALA A 1 161 ? 9.059 7.636 -25.102 1.00 89.62 161 ALA A CA 1
ATOM 1178 C C . ALA A 1 161 ? 8.819 6.287 -24.404 1.00 89.62 161 ALA A C 1
ATOM 1180 O O . ALA A 1 161 ? 8.549 5.308 -25.091 1.00 89.62 161 ALA A O 1
ATOM 1181 N N . ILE A 1 162 ? 8.942 6.216 -23.077 1.00 91.19 162 ILE A N 1
ATOM 1182 C CA . ILE A 1 162 ? 8.798 4.968 -22.308 1.00 91.19 162 ILE A CA 1
ATOM 1183 C C . ILE A 1 162 ? 7.334 4.722 -21.918 1.00 91.19 162 ILE A C 1
ATOM 1185 O O . ILE A 1 162 ? 6.861 3.592 -21.983 1.00 91.19 162 ILE A O 1
ATOM 1189 N N . TRP A 1 163 ? 6.617 5.780 -21.535 1.00 93.12 163 TRP A N 1
ATOM 1190 C CA . TRP A 1 163 ? 5.274 5.696 -20.949 1.00 93.12 163 TRP A CA 1
ATOM 1191 C C . TRP A 1 163 ? 4.168 6.255 -21.853 1.00 93.12 163 TRP A C 1
ATOM 1193 O O . TRP A 1 163 ? 2.994 6.151 -21.527 1.00 93.12 163 TRP A O 1
ATOM 1203 N N . GLY A 1 164 ? 4.508 6.861 -22.994 1.00 94.25 164 GLY A N 1
ATOM 1204 C CA . GLY A 1 164 ? 3.529 7.461 -23.910 1.00 94.25 164 GLY A CA 1
ATOM 1205 C C . GLY A 1 164 ? 3.010 8.843 -23.488 1.00 94.25 164 GLY A C 1
ATOM 1206 O O . GLY A 1 164 ? 2.212 9.436 -24.210 1.00 94.25 164 GLY A O 1
ATOM 1207 N N . GLY A 1 165 ? 3.469 9.390 -22.360 1.00 94.06 165 GLY A N 1
ATOM 1208 C CA . GLY A 1 165 ? 3.038 10.687 -21.838 1.00 94.06 165 GLY A CA 1
ATOM 1209 C C . GLY A 1 165 ? 3.399 10.865 -20.362 1.00 94.06 165 GLY A C 1
ATOM 1210 O O . GLY A 1 165 ? 4.297 10.173 -19.878 1.00 94.06 165 GLY A O 1
ATOM 1211 N N . PRO A 1 166 ? 2.733 11.794 -19.650 1.00 92.75 166 PRO A N 1
ATOM 1212 C CA . PRO A 1 166 ? 2.816 11.877 -18.196 1.00 92.75 166 PRO A CA 1
ATOM 1213 C C . PRO A 1 166 ? 2.414 10.551 -17.545 1.00 92.75 166 PRO A C 1
ATOM 1215 O O . PRO A 1 166 ? 1.468 9.911 -17.994 1.00 92.75 166 PRO A O 1
ATOM 1218 N N . VAL A 1 167 ? 3.110 10.161 -16.479 1.00 91.38 167 VAL A N 1
ATOM 1219 C CA . VAL A 1 167 ? 2.957 8.843 -15.842 1.00 91.38 167 VAL A CA 1
ATOM 1220 C C . VAL A 1 167 ? 2.740 8.983 -14.337 1.00 91.38 167 VAL A C 1
ATOM 1222 O O . VAL A 1 167 ? 3.319 9.862 -13.698 1.00 91.38 167 VAL A O 1
ATOM 1225 N N . SER A 1 168 ? 1.896 8.134 -13.749 1.00 87.81 168 SER A N 1
ATOM 1226 C CA . SER A 1 168 ? 1.667 8.118 -12.297 1.00 87.81 168 SER A CA 1
ATOM 1227 C C . SER A 1 168 ? 2.706 7.266 -11.559 1.00 87.81 168 SER A C 1
ATOM 1229 O O . SER A 1 168 ? 3.283 6.333 -12.119 1.00 87.81 168 SER A O 1
ATOM 1231 N N . PHE A 1 169 ? 2.918 7.537 -10.266 1.00 85.50 169 PHE A N 1
ATOM 1232 C CA . PHE A 1 169 ? 3.762 6.674 -9.427 1.00 85.50 169 PHE A CA 1
ATOM 1233 C C . PHE A 1 169 ? 3.256 5.225 -9.389 1.00 85.50 169 PHE A C 1
ATOM 1235 O O . PHE A 1 169 ? 4.057 4.297 -9.453 1.00 85.50 169 PHE A O 1
ATOM 1242 N N . ALA A 1 170 ? 1.935 5.035 -9.338 1.00 87.94 170 ALA A N 1
ATOM 1243 C CA . ALA A 1 170 ? 1.315 3.716 -9.327 1.00 87.94 170 ALA A CA 1
ATOM 1244 C C . ALA A 1 170 ? 1.614 2.922 -10.604 1.00 87.94 170 ALA A C 1
ATOM 1246 O O . ALA A 1 170 ? 2.027 1.771 -10.519 1.00 87.94 170 ALA A O 1
ATOM 1247 N N . GLU A 1 171 ? 1.489 3.547 -11.777 1.00 91.81 171 GLU A N 1
ATOM 1248 C CA . GLU A 1 171 ? 1.821 2.904 -13.053 1.00 91.81 171 GLU A CA 1
ATOM 1249 C C . GLU A 1 171 ? 3.315 2.549 -13.142 1.00 91.81 171 GLU A C 1
ATOM 1251 O O . GLU A 1 171 ? 3.681 1.470 -13.621 1.00 91.81 171 GLU A O 1
ATOM 1256 N N . MET A 1 172 ? 4.184 3.432 -12.637 1.00 91.44 172 MET A N 1
ATOM 1257 C CA . MET A 1 172 ? 5.621 3.170 -12.579 1.00 91.44 172 MET A CA 1
ATOM 1258 C C . MET A 1 172 ? 5.956 1.991 -11.656 1.00 91.44 172 MET A C 1
ATOM 1260 O O . MET A 1 172 ? 6.735 1.120 -12.039 1.00 91.44 172 MET A O 1
ATOM 1264 N N . ALA A 1 173 ? 5.360 1.937 -10.461 1.00 90.06 173 ALA A N 1
ATOM 1265 C CA . ALA A 1 173 ? 5.557 0.844 -9.510 1.00 90.06 173 ALA A CA 1
ATOM 1266 C C . ALA A 1 173 ? 4.976 -0.479 -10.033 1.00 90.06 173 ALA A C 1
ATOM 1268 O O . ALA A 1 173 ? 5.628 -1.518 -9.935 1.00 90.06 173 ALA A O 1
ATOM 1269 N N . TRP A 1 174 ? 3.791 -0.434 -10.649 1.00 93.62 174 TRP A N 1
ATOM 1270 C CA . TRP A 1 174 ? 3.130 -1.580 -11.275 1.00 93.62 174 TRP A CA 1
ATOM 1271 C C . TRP A 1 174 ? 4.030 -2.285 -12.290 1.00 93.62 174 TRP A C 1
ATOM 1273 O O . TRP A 1 174 ? 4.113 -3.513 -12.287 1.00 93.62 174 TRP A O 1
ATOM 1283 N N . ALA A 1 175 ? 4.770 -1.525 -13.106 1.00 95.44 175 ALA A N 1
ATOM 1284 C CA . ALA A 1 175 ? 5.691 -2.092 -14.089 1.00 95.44 175 ALA A CA 1
ATOM 1285 C C . ALA A 1 175 ? 6.738 -3.035 -13.467 1.00 95.44 175 ALA A C 1
ATOM 1287 O O . ALA A 1 175 ? 7.147 -3.993 -14.117 1.00 95.44 175 ALA A O 1
ATOM 1288 N N . GLY A 1 176 ? 7.130 -2.813 -12.208 1.00 94.75 176 GLY A N 1
ATOM 1289 C CA . GLY A 1 176 ? 8.102 -3.644 -11.491 1.00 94.75 176 GLY A CA 1
ATOM 1290 C C . GLY A 1 176 ? 7.571 -5.004 -11.053 1.00 94.75 176 GLY A C 1
ATOM 1291 O O . GLY A 1 176 ? 8.359 -5.869 -10.685 1.00 94.75 176 GLY A O 1
ATOM 1292 N N . TYR A 1 177 ? 6.252 -5.202 -11.086 1.00 95.62 177 TYR A N 1
ATOM 1293 C CA . TYR A 1 177 ? 5.619 -6.486 -10.793 1.00 95.62 177 TYR A CA 1
ATOM 1294 C C . TYR A 1 177 ? 5.262 -7.269 -12.066 1.00 95.62 177 TYR A C 1
ATOM 1296 O O . TYR A 1 177 ? 4.893 -8.438 -11.977 1.00 95.62 177 TYR A O 1
ATOM 1304 N N . LEU A 1 178 ? 5.399 -6.663 -13.253 1.00 96.25 178 LEU A N 1
ATOM 1305 C CA . LEU A 1 178 ? 5.138 -7.324 -14.538 1.00 96.25 178 LEU A CA 1
ATOM 1306 C C . LEU A 1 178 ? 6.247 -8.294 -14.971 1.00 96.25 178 LEU A C 1
ATOM 1308 O O . LEU A 1 178 ? 6.035 -9.075 -15.895 1.00 96.25 178 LEU A O 1
ATOM 1312 N N . GLY A 1 179 ? 7.414 -8.241 -14.332 1.00 95.94 179 GLY A N 1
ATOM 1313 C CA . GLY A 1 179 ? 8.559 -9.090 -14.641 1.00 95.94 179 GLY A CA 1
ATOM 1314 C C . GLY A 1 179 ? 9.614 -9.050 -13.539 1.00 95.94 179 GLY A C 1
ATOM 1315 O O . GLY A 1 179 ? 9.461 -8.358 -12.533 1.00 95.94 179 GLY A O 1
ATOM 1316 N N . ALA A 1 180 ? 10.684 -9.800 -13.745 1.00 95.94 180 ALA A N 1
ATOM 1317 C CA . ALA A 1 180 ? 11.847 -9.918 -12.878 1.00 95.94 180 ALA A CA 1
ATOM 1318 C C . ALA A 1 180 ? 13.113 -9.405 -13.597 1.00 95.94 180 ALA A C 1
ATOM 1320 O O . ALA A 1 180 ? 13.102 -9.221 -14.819 1.00 95.94 180 ALA A O 1
ATOM 1321 N N . PRO A 1 181 ? 14.243 -9.209 -12.888 1.00 95.75 181 PRO A N 1
ATOM 1322 C CA . PRO A 1 181 ? 15.511 -8.846 -13.527 1.00 95.75 181 PRO A CA 1
ATOM 1323 C C . PRO A 1 181 ? 15.915 -9.794 -14.668 1.00 95.75 181 PRO A C 1
ATOM 1325 O O . PRO A 1 181 ? 16.487 -9.358 -15.669 1.00 95.75 181 PRO A O 1
ATOM 1328 N N . ASP A 1 182 ? 15.574 -11.081 -14.560 1.00 96.00 182 ASP A N 1
ATOM 1329 C CA . ASP A 1 182 ? 15.885 -12.082 -15.580 1.00 96.00 182 ASP A CA 1
ATOM 1330 C C . ASP A 1 182 ? 15.143 -11.894 -16.906 1.00 96.00 182 ASP A C 1
ATOM 1332 O O . ASP A 1 182 ? 15.697 -12.263 -17.947 1.00 96.00 182 ASP A O 1
ATOM 1336 N N . ASP A 1 183 ? 13.995 -11.215 -16.897 1.00 96.44 183 ASP A N 1
ATOM 1337 C CA . ASP A 1 183 ? 13.198 -10.923 -18.094 1.00 96.44 183 ASP A CA 1
ATOM 1338 C C . ASP A 1 183 ? 13.800 -9.804 -18.962 1.00 96.44 183 ASP A C 1
ATOM 1340 O O . ASP A 1 183 ? 13.424 -9.636 -20.126 1.00 96.44 183 ASP A O 1
ATOM 1344 N N . LEU A 1 184 ? 14.769 -9.050 -18.430 1.00 95.62 184 LEU A N 1
ATOM 1345 C CA . LEU A 1 184 ? 15.521 -8.057 -19.192 1.00 95.62 184 LEU A CA 1
ATOM 1346 C C . LEU A 1 184 ? 16.457 -8.770 -20.181 1.00 95.62 184 LEU A C 1
ATOM 1348 O O . LEU A 1 184 ? 17.438 -9.410 -19.780 1.00 95.62 184 LEU A O 1
ATOM 1352 N N . SER A 1 185 ? 16.163 -8.654 -21.482 1.00 96.12 185 SER A N 1
ATOM 1353 C CA . SER A 1 185 ? 16.982 -9.243 -22.552 1.00 96.12 185 SER A CA 1
ATOM 1354 C C . SER A 1 185 ? 18.153 -8.351 -22.973 1.00 96.12 185 SER A C 1
ATOM 1356 O O . SER A 1 185 ? 19.075 -8.826 -23.636 1.00 96.12 185 SER A O 1
ATOM 1358 N N . CYS A 1 186 ? 18.142 -7.081 -22.560 1.00 94.94 186 CYS A N 1
ATOM 1359 C CA . CYS A 1 186 ? 19.195 -6.095 -22.790 1.00 94.94 186 CYS A CA 1
ATOM 1360 C C . CYS A 1 186 ? 19.494 -5.854 -24.270 1.00 94.94 186 CYS A C 1
ATOM 1362 O O . CYS A 1 186 ? 20.644 -5.673 -24.675 1.00 94.94 186 CYS A O 1
ATOM 1364 N N . ARG A 1 187 ? 18.448 -5.836 -25.100 1.00 94.62 187 ARG A N 1
ATOM 1365 C CA . ARG A 1 187 ? 18.571 -5.577 -26.538 1.00 94.62 187 ARG A CA 1
ATOM 1366 C C . ARG A 1 187 ? 18.181 -4.144 -26.871 1.00 94.62 187 ARG A C 1
ATOM 1368 O O . ARG A 1 187 ? 17.173 -3.633 -26.391 1.00 94.62 187 ARG A O 1
ATOM 1375 N N . ALA A 1 188 ? 18.954 -3.511 -27.751 1.00 91.31 188 ALA A N 1
ATOM 1376 C CA . ALA A 1 188 ? 18.747 -2.115 -28.141 1.00 91.31 188 ALA A CA 1
ATOM 1377 C C . ALA A 1 188 ? 17.375 -1.863 -28.794 1.00 91.31 188 ALA A C 1
ATOM 1379 O O . ALA A 1 188 ? 16.819 -0.785 -28.639 1.00 91.31 188 ALA A O 1
ATOM 1380 N N . ASP A 1 189 ? 16.807 -2.847 -29.497 1.00 92.69 189 ASP A N 1
ATOM 1381 C CA . ASP A 1 189 ? 15.499 -2.743 -30.156 1.00 92.69 189 ASP A CA 1
ATOM 1382 C C . ASP A 1 189 ? 14.309 -2.819 -29.183 1.00 92.69 189 ASP A C 1
ATOM 1384 O O . ASP A 1 189 ? 13.206 -2.428 -29.551 1.00 92.69 189 ASP A O 1
ATOM 1388 N N . ARG A 1 190 ? 14.526 -3.289 -27.947 1.00 92.94 190 ARG A N 1
ATOM 1389 C CA . ARG A 1 190 ? 13.499 -3.424 -26.897 1.00 92.94 190 ARG A CA 1
ATOM 1390 C C . ARG A 1 190 ? 13.629 -2.398 -25.775 1.00 92.94 190 ARG A C 1
ATOM 1392 O O . ARG A 1 190 ? 12.958 -2.518 -24.753 1.00 92.94 190 ARG A O 1
ATOM 1399 N N . TRP A 1 191 ? 14.499 -1.403 -25.941 1.00 91.00 191 TRP A N 1
ATOM 1400 C CA . TRP A 1 191 ? 14.909 -0.527 -24.846 1.00 91.00 191 TRP A CA 1
ATOM 1401 C C . TRP A 1 191 ? 13.743 0.191 -24.152 1.00 91.00 191 TRP A C 1
ATOM 1403 O O . TRP A 1 191 ? 13.835 0.418 -22.957 1.00 91.00 191 TRP A O 1
ATOM 1413 N N . GLN A 1 192 ? 12.656 0.541 -24.852 1.00 90.62 192 GLN A N 1
ATOM 1414 C CA . GLN A 1 192 ? 11.512 1.247 -24.250 1.00 90.62 192 GLN A CA 1
ATOM 1415 C C . GLN A 1 192 ? 10.761 0.351 -23.261 1.00 90.62 192 GLN A C 1
ATOM 1417 O O . GLN A 1 192 ? 10.598 0.723 -22.099 1.00 90.62 192 GLN A O 1
ATOM 1422 N N . ASP A 1 193 ? 10.370 -0.845 -23.705 1.00 91.19 193 ASP A N 1
ATOM 1423 C CA . ASP A 1 193 ? 9.662 -1.825 -22.876 1.00 91.19 193 ASP A CA 1
ATOM 1424 C C . ASP A 1 193 ? 10.535 -2.285 -21.702 1.00 91.19 193 ASP A C 1
ATOM 1426 O O . ASP A 1 193 ? 10.077 -2.383 -20.564 1.00 91.19 193 ASP A O 1
ATOM 1430 N N . GLU A 1 194 ? 11.822 -2.530 -21.958 1.00 94.19 194 GLU A N 1
ATOM 1431 C CA . GLU A 1 194 ? 12.750 -2.963 -20.915 1.00 94.19 194 GLU A CA 1
ATOM 1432 C C . GLU A 1 194 ? 13.112 -1.830 -19.948 1.00 94.19 194 GLU A C 1
ATOM 1434 O O . GLU A 1 194 ? 13.265 -2.088 -18.757 1.00 94.19 194 GLU A O 1
ATOM 1439 N N . ALA A 1 195 ? 13.186 -0.576 -20.408 1.00 91.69 195 ALA A N 1
ATOM 1440 C CA . ALA A 1 195 ? 13.367 0.581 -19.532 1.00 91.69 195 ALA A CA 1
ATOM 1441 C C . ALA A 1 195 ? 12.156 0.785 -18.616 1.00 91.69 195 ALA A C 1
ATOM 1443 O O . ALA A 1 195 ? 12.339 1.130 -17.448 1.00 91.69 195 ALA A O 1
ATOM 1444 N N . ARG A 1 196 ? 10.936 0.531 -19.113 1.00 94.44 196 ARG A N 1
ATOM 1445 C CA . ARG A 1 196 ? 9.708 0.552 -18.306 1.00 94.44 196 ARG A CA 1
ATOM 1446 C C . ARG A 1 196 ? 9.793 -0.453 -17.153 1.00 94.44 196 ARG A C 1
ATOM 1448 O O . ARG A 1 196 ? 9.604 -0.076 -15.997 1.00 94.44 196 ARG A O 1
ATOM 1455 N N . LEU A 1 197 ? 10.126 -1.709 -17.463 1.00 95.62 197 LEU A N 1
ATOM 1456 C CA . LEU A 1 197 ? 10.304 -2.767 -16.462 1.00 95.62 197 LEU A CA 1
ATOM 1457 C C . LEU A 1 197 ? 11.446 -2.438 -15.491 1.00 95.62 197 LEU A C 1
ATOM 1459 O O . LEU A 1 197 ? 11.264 -2.501 -14.280 1.00 95.62 197 LEU A O 1
ATOM 1463 N N . ALA A 1 198 ? 12.607 -2.030 -16.004 1.00 92.69 198 ALA A N 1
ATOM 1464 C CA . ALA A 1 198 ? 13.769 -1.658 -15.202 1.00 92.69 198 ALA A CA 1
ATOM 1465 C C . ALA A 1 198 ? 13.466 -0.535 -14.201 1.00 92.69 198 ALA A C 1
ATOM 1467 O O . ALA A 1 198 ? 13.868 -0.618 -13.041 1.00 92.69 198 ALA A O 1
ATOM 1468 N N . PHE A 1 199 ? 12.729 0.493 -14.628 1.00 90.50 199 PHE A N 1
ATOM 1469 C CA . PHE A 1 199 ? 12.292 1.573 -13.748 1.00 90.50 199 PHE A CA 1
ATOM 1470 C C . PHE A 1 199 ? 11.412 1.035 -12.616 1.00 90.50 199 PHE A C 1
ATOM 1472 O O . PHE A 1 199 ? 11.643 1.337 -11.444 1.00 90.50 199 PHE A O 1
ATOM 1479 N N . GLY A 1 200 ? 10.439 0.191 -12.958 1.00 92.75 200 GLY A N 1
ATOM 1480 C CA . GLY A 1 200 ? 9.574 -0.450 -11.977 1.00 92.75 200 GLY A CA 1
ATOM 1481 C C . GLY A 1 200 ? 10.339 -1.339 -10.993 1.00 92.75 200 GLY A C 1
ATOM 1482 O O . GLY A 1 200 ? 10.092 -1.266 -9.792 1.00 92.75 200 GLY A O 1
ATOM 1483 N N . LEU A 1 201 ? 11.313 -2.127 -11.462 1.00 92.56 201 LEU A N 1
ATOM 1484 C CA . LEU A 1 201 ? 12.166 -2.965 -10.609 1.00 92.56 201 LEU A CA 1
ATOM 1485 C C . LEU A 1 201 ? 12.989 -2.130 -9.617 1.00 92.56 201 LEU A C 1
ATOM 1487 O O . LEU A 1 201 ? 13.111 -2.498 -8.450 1.00 92.56 201 LEU A O 1
ATOM 1491 N N . ILE A 1 202 ? 13.507 -0.977 -10.050 1.00 89.12 202 ILE A N 1
ATOM 1492 C CA . ILE A 1 202 ? 14.225 -0.039 -9.177 1.00 89.12 202 ILE A CA 1
ATOM 1493 C C . ILE A 1 202 ? 13.296 0.528 -8.094 1.00 89.12 202 ILE A C 1
ATOM 1495 O O . ILE A 1 202 ? 13.690 0.606 -6.930 1.00 89.12 202 ILE A O 1
ATOM 1499 N N . LEU A 1 203 ? 12.062 0.905 -8.445 1.00 86.94 203 LEU A N 1
ATOM 1500 C CA . LEU A 1 203 ? 11.081 1.359 -7.453 1.00 86.94 203 LEU A CA 1
ATOM 1501 C C . LEU A 1 203 ? 10.682 0.246 -6.482 1.00 86.94 203 LEU A C 1
ATOM 1503 O O . LEU A 1 203 ? 10.541 0.491 -5.285 1.00 86.94 203 LEU A O 1
ATOM 1507 N N . LYS A 1 204 ? 10.522 -0.976 -6.988 1.00 89.38 204 LYS A N 1
ATOM 1508 C CA . LYS A 1 204 ? 10.171 -2.142 -6.185 1.00 89.38 204 LYS A CA 1
ATOM 1509 C C . LYS A 1 204 ? 11.244 -2.436 -5.135 1.00 89.38 204 LYS A C 1
ATOM 1511 O O . LYS A 1 204 ? 10.896 -2.520 -3.964 1.00 89.38 204 LYS A O 1
ATOM 1516 N N . ARG A 1 205 ? 12.528 -2.457 -5.523 1.00 84.19 205 ARG A N 1
ATOM 1517 C CA . ARG A 1 205 ? 13.700 -2.636 -4.633 1.00 84.19 205 ARG A CA 1
ATOM 1518 C C . ARG A 1 205 ? 13.657 -1.748 -3.392 1.00 84.19 205 ARG A C 1
ATOM 1520 O O . ARG A 1 205 ? 13.970 -2.175 -2.288 1.00 84.19 205 ARG A O 1
ATOM 1527 N N . VAL A 1 206 ? 13.262 -0.494 -3.579 1.00 70.44 206 VAL A N 1
ATOM 1528 C CA . VAL A 1 206 ? 13.181 0.515 -2.516 1.00 70.44 206 VAL A CA 1
ATOM 1529 C C . VAL A 1 206 ? 12.117 0.186 -1.464 1.00 70.44 206 VAL A C 1
ATOM 1531 O O . VAL A 1 206 ? 12.302 0.507 -0.291 1.00 70.44 206 VAL A O 1
ATOM 1534 N N . GLY A 1 207 ? 11.000 -0.411 -1.876 1.00 64.69 207 GLY A N 1
ATOM 1535 C CA . GLY A 1 207 ? 9.849 -0.680 -1.009 1.00 64.69 207 GLY A CA 1
ATOM 1536 C C . GLY A 1 207 ? 9.699 -2.140 -0.587 1.00 64.69 207 GLY A C 1
ATOM 1537 O O . GLY A 1 207 ? 8.875 -2.443 0.271 1.00 64.69 207 GLY A O 1
ATOM 1538 N N . SER A 1 208 ? 10.461 -3.049 -1.188 1.00 61.31 208 SER A N 1
ATOM 1539 C CA . SER A 1 208 ? 10.331 -4.481 -0.970 1.00 61.31 208 SER A CA 1
ATOM 1540 C C . SER A 1 208 ? 11.266 -4.928 0.144 1.00 61.31 208 SER A C 1
ATOM 1542 O O . SER A 1 208 ? 12.445 -5.155 -0.115 1.00 61.31 208 SER A O 1
ATOM 1544 N N . GLY A 1 209 ? 10.756 -5.071 1.367 1.00 74.06 209 GLY A N 1
ATOM 1545 C CA . GLY A 1 209 ? 11.438 -5.868 2.389 1.00 74.06 209 GLY A CA 1
ATOM 1546 C C . GLY A 1 209 ? 11.579 -7.326 1.932 1.00 74.06 209 GLY A C 1
ATOM 1547 O O . GLY A 1 209 ? 11.845 -7.619 0.765 1.00 74.06 209 GLY A O 1
ATOM 1548 N N . GLU A 1 210 ? 11.347 -8.283 2.822 1.00 88.50 210 GLU A N 1
ATOM 1549 C CA . GLU A 1 210 ? 11.234 -9.684 2.407 1.00 88.50 210 GLU A CA 1
ATOM 1550 C C . GLU A 1 210 ? 9.880 -9.921 1.705 1.00 88.50 210 GLU A C 1
ATOM 1552 O O . GLU A 1 210 ? 8.962 -10.521 2.255 1.00 88.50 210 GLU A O 1
ATOM 1557 N N . LEU A 1 211 ? 9.727 -9.370 0.495 1.00 93.19 211 LEU A N 1
ATOM 1558 C CA . LEU A 1 211 ? 8.540 -9.508 -0.345 1.00 93.19 211 LEU A CA 1
ATOM 1559 C C . LEU A 1 211 ? 8.431 -10.955 -0.834 1.00 93.19 211 LEU A C 1
ATOM 1561 O O . LEU A 1 211 ? 9.352 -11.467 -1.466 1.00 93.19 211 LEU A O 1
ATOM 1565 N N . LEU A 1 212 ? 7.281 -11.577 -0.584 1.00 92.69 212 LEU A N 1
ATOM 1566 C CA . LEU A 1 212 ? 7.016 -12.986 -0.881 1.00 92.69 212 LEU A CA 1
ATOM 1567 C C . LEU A 1 212 ? 6.033 -13.175 -2.033 1.00 92.69 212 LEU A C 1
ATOM 1569 O O . LEU A 1 212 ? 6.176 -14.107 -2.820 1.00 92.69 212 LEU A O 1
ATOM 1573 N N . ALA A 1 213 ? 5.021 -12.311 -2.122 1.00 93.94 213 ALA A N 1
ATOM 1574 C CA . ALA A 1 213 ? 4.000 -12.401 -3.157 1.00 93.94 213 ALA A CA 1
ATOM 1575 C C . ALA A 1 213 ? 3.445 -11.025 -3.526 1.00 93.94 213 ALA A C 1
ATOM 1577 O O . ALA A 1 213 ? 3.422 -10.102 -2.709 1.00 93.94 213 ALA A O 1
ATOM 1578 N N . ALA A 1 214 ? 2.969 -10.919 -4.762 1.00 94.94 214 ALA A N 1
ATOM 1579 C CA . ALA A 1 214 ? 2.274 -9.757 -5.285 1.00 94.94 214 ALA A CA 1
ATOM 1580 C C . ALA A 1 214 ? 1.053 -10.215 -6.089 1.00 94.94 214 ALA A C 1
ATOM 1582 O O . ALA A 1 214 ? 1.138 -11.151 -6.890 1.00 94.94 214 ALA A O 1
ATOM 1583 N N . TYR A 1 215 ? -0.073 -9.544 -5.879 1.00 94.06 215 TYR A N 1
ATOM 1584 C CA . TYR A 1 215 ? -1.348 -9.854 -6.509 1.00 94.06 215 TYR A CA 1
ATOM 1585 C C . TYR A 1 215 ? -1.944 -8.584 -7.119 1.00 94.06 215 TYR A C 1
ATOM 1587 O O . TYR A 1 215 ? -1.959 -7.536 -6.462 1.00 94.06 215 TYR A O 1
ATOM 1595 N N . PRO A 1 216 ? -2.455 -8.651 -8.358 1.00 93.06 216 PRO A N 1
ATOM 1596 C CA . PRO A 1 216 ? -3.205 -7.550 -8.933 1.00 93.06 216 PRO A CA 1
ATOM 1597 C C . PRO A 1 216 ? -4.532 -7.377 -8.188 1.00 93.06 216 PRO A C 1
ATOM 1599 O O . PRO A 1 216 ? -5.118 -8.351 -7.712 1.00 93.06 216 PRO A O 1
ATOM 1602 N N . MET A 1 217 ? -5.041 -6.148 -8.140 1.00 89.25 217 MET A N 1
ATOM 1603 C CA . MET A 1 217 ? -6.383 -5.861 -7.631 1.00 89.25 217 MET A CA 1
ATOM 1604 C C . MET A 1 217 ? -7.317 -5.512 -8.795 1.00 89.25 217 MET A C 1
ATOM 1606 O O . MET A 1 217 ? -7.281 -4.385 -9.277 1.00 89.25 217 MET A O 1
ATOM 1610 N N . PRO A 1 218 ? -8.171 -6.439 -9.271 1.00 81.75 218 PRO A N 1
ATOM 1611 C CA . PRO A 1 218 ? -8.900 -6.263 -10.533 1.00 81.75 218 PRO A CA 1
ATOM 1612 C C . PRO A 1 218 ? -9.811 -5.031 -10.597 1.00 81.75 218 PRO A C 1
ATOM 1614 O O . PRO A 1 218 ? -10.033 -4.492 -11.676 1.00 81.75 218 PRO A O 1
ATOM 1617 N N . ALA A 1 219 ? -10.337 -4.583 -9.455 1.00 83.56 219 ALA A N 1
ATOM 1618 C CA . ALA A 1 219 ? -11.196 -3.402 -9.369 1.00 83.56 219 ALA A CA 1
ATOM 1619 C C . ALA A 1 219 ? -10.419 -2.069 -9.336 1.00 83.56 219 ALA A C 1
ATOM 1621 O O . ALA A 1 219 ? -11.035 -1.008 -9.415 1.00 83.56 219 ALA A O 1
ATOM 1622 N N . HIS A 1 220 ? -9.086 -2.108 -9.218 1.00 85.00 220 HIS A N 1
ATOM 1623 C CA . HIS A 1 220 ? -8.242 -0.933 -9.009 1.00 85.00 220 HIS A CA 1
ATOM 1624 C C . HIS A 1 220 ? -7.008 -0.992 -9.908 1.00 85.00 220 HIS A C 1
ATOM 1626 O O . HIS A 1 220 ? -6.045 -1.713 -9.641 1.00 85.00 220 HIS A O 1
ATOM 1632 N N . GLU A 1 221 ? -7.041 -0.215 -10.990 1.00 86.50 221 GLU A N 1
ATOM 1633 C CA . GLU A 1 221 ? -5.950 -0.150 -11.957 1.00 86.50 221 GLU A CA 1
ATOM 1634 C C . GLU A 1 221 ? -4.623 0.202 -11.266 1.00 86.50 221 GLU A C 1
ATOM 1636 O O . GLU A 1 221 ? -4.551 1.114 -10.442 1.00 86.50 221 GLU A O 1
ATOM 1641 N N . HIS A 1 222 ? -3.570 -0.548 -11.594 1.00 89.94 222 HIS A N 1
ATOM 1642 C CA . HIS A 1 222 ? -2.219 -0.383 -11.049 1.00 89.94 222 HIS A CA 1
ATOM 1643 C C . HIS A 1 222 ? -2.070 -0.565 -9.523 1.00 89.94 222 HIS A C 1
ATOM 1645 O O . HIS A 1 222 ? -0.969 -0.376 -9.003 1.00 89.94 222 HIS A O 1
ATOM 1651 N N . ALA A 1 223 ? -3.116 -0.973 -8.797 1.00 90.62 223 ALA A N 1
ATOM 1652 C CA . ALA A 1 223 ? -3.005 -1.340 -7.389 1.00 90.62 223 ALA A CA 1
ATOM 1653 C C . ALA A 1 223 ? -2.469 -2.771 -7.238 1.00 90.62 223 ALA A C 1
ATOM 1655 O O . ALA A 1 223 ? -2.929 -3.707 -7.902 1.00 90.62 223 ALA A O 1
ATOM 1656 N N . VAL A 1 224 ? -1.509 -2.942 -6.328 1.00 92.75 224 VAL A N 1
ATOM 1657 C CA . VAL A 1 224 ? -0.884 -4.235 -6.031 1.00 92.75 224 VAL A CA 1
ATOM 1658 C C . VAL A 1 224 ? -1.041 -4.534 -4.549 1.00 92.75 224 VAL A C 1
ATOM 1660 O O . VAL A 1 224 ? -0.622 -3.743 -3.703 1.00 92.75 224 VAL A O 1
ATOM 1663 N N . LEU A 1 225 ? -1.615 -5.695 -4.247 1.00 94.25 225 LEU A N 1
ATOM 1664 C CA . LEU A 1 225 ? -1.587 -6.278 -2.915 1.00 94.25 225 LEU A CA 1
ATOM 1665 C C . LEU A 1 225 ? -0.298 -7.087 -2.773 1.00 94.25 225 LEU A C 1
ATOM 1667 O O . LEU A 1 225 ? -0.046 -8.005 -3.549 1.00 94.25 225 LEU A O 1
ATOM 1671 N N . THR A 1 226 ? 0.513 -6.760 -1.778 1.00 94.31 226 THR A N 1
ATOM 1672 C CA . THR A 1 226 ? 1.801 -7.409 -1.522 1.00 94.31 226 THR A CA 1
ATOM 1673 C C . THR A 1 226 ? 1.806 -8.102 -0.171 1.00 94.31 226 THR A C 1
ATOM 1675 O O . THR A 1 226 ? 1.189 -7.622 0.776 1.00 94.31 226 THR A O 1
ATOM 1678 N N . LEU A 1 227 ? 2.505 -9.230 -0.089 1.00 94.19 227 LEU A N 1
ATOM 1679 C CA . LEU A 1 227 ? 2.757 -9.965 1.145 1.00 94.19 227 LEU A CA 1
ATOM 1680 C C . LEU A 1 227 ? 4.250 -9.926 1.442 1.00 94.19 227 LEU A C 1
ATOM 1682 O O . LEU A 1 227 ? 5.050 -10.361 0.612 1.00 94.19 227 LEU A O 1
ATOM 1686 N N . HIS A 1 228 ? 4.608 -9.468 2.635 1.00 93.44 228 HIS A N 1
ATOM 1687 C CA . HIS A 1 228 ? 5.980 -9.449 3.130 1.00 93.44 228 HIS A CA 1
ATOM 1688 C C . HIS A 1 228 ? 6.111 -10.343 4.363 1.00 93.44 228 HIS A C 1
ATOM 1690 O O . HIS A 1 228 ? 5.214 -10.372 5.210 1.00 93.44 228 HIS A O 1
ATOM 1696 N N . ALA A 1 229 ? 7.240 -11.039 4.480 1.00 91.75 229 ALA A N 1
ATOM 1697 C CA . ALA A 1 229 ? 7.688 -11.581 5.756 1.00 91.75 229 ALA A CA 1
ATOM 1698 C C . ALA A 1 229 ? 8.248 -10.451 6.629 1.00 91.75 229 ALA A C 1
ATOM 1700 O O . ALA A 1 229 ? 8.944 -9.548 6.158 1.00 91.75 229 ALA A O 1
ATOM 1701 N N . ILE A 1 230 ? 7.932 -10.516 7.917 1.00 91.12 230 ILE A N 1
ATOM 1702 C CA . ILE A 1 230 ? 8.507 -9.679 8.970 1.00 91.12 230 ILE A CA 1
ATOM 1703 C C . ILE A 1 230 ? 8.951 -10.588 10.121 1.00 91.12 230 ILE A C 1
ATOM 1705 O O . ILE A 1 230 ? 8.457 -11.708 10.236 1.00 91.12 230 ILE A O 1
ATOM 1709 N N . ASP A 1 231 ? 9.843 -10.104 10.992 1.00 88.81 231 ASP A N 1
ATOM 1710 C CA . ASP A 1 231 ? 10.489 -10.908 12.050 1.00 88.81 231 ASP A CA 1
ATOM 1711 C C . ASP A 1 231 ? 9.523 -11.807 12.850 1.00 88.81 231 ASP A C 1
ATOM 1713 O O . ASP A 1 231 ? 9.871 -12.929 13.216 1.00 88.81 231 ASP A O 1
ATOM 1717 N N . GLU A 1 232 ? 8.300 -11.332 13.110 1.00 88.12 232 GLU A N 1
ATOM 1718 C CA . GLU A 1 232 ? 7.300 -12.035 13.924 1.00 88.12 232 GLU A CA 1
ATOM 1719 C C . GLU A 1 232 ? 5.973 -12.292 13.187 1.00 88.12 232 GLU A C 1
ATOM 1721 O O . GLU A 1 232 ? 4.933 -12.464 13.824 1.00 88.12 232 GLU A O 1
ATOM 1726 N N . GLY A 1 233 ? 5.976 -12.354 11.850 1.00 92.38 233 GLY A N 1
ATOM 1727 C CA . GLY A 1 233 ? 4.766 -12.688 11.097 1.00 92.38 233 GLY A CA 1
ATOM 1728 C C . GLY A 1 233 ? 4.730 -12.188 9.661 1.00 92.38 233 GLY A C 1
ATOM 1729 O O . GLY A 1 233 ? 5.701 -12.292 8.915 1.00 92.38 233 GLY A O 1
ATOM 1730 N N . TRP A 1 234 ? 3.572 -11.660 9.283 1.00 93.81 234 TRP A N 1
ATOM 1731 C CA . TRP A 1 234 ? 3.224 -11.301 7.915 1.00 93.81 234 TRP A CA 1
ATOM 1732 C C . TRP A 1 234 ? 2.741 -9.857 7.857 1.00 93.81 234 TRP A C 1
ATOM 1734 O O . TRP A 1 234 ? 1.981 -9.428 8.726 1.00 93.81 234 TRP A O 1
ATOM 1744 N N . ASP A 1 235 ? 3.146 -9.122 6.824 1.00 94.25 235 ASP A N 1
ATOM 1745 C CA . ASP A 1 235 ? 2.641 -7.781 6.528 1.00 94.25 235 ASP A CA 1
ATOM 1746 C C . ASP A 1 235 ? 2.026 -7.756 5.128 1.00 94.25 235 ASP A C 1
ATOM 1748 O O . ASP A 1 235 ? 2.722 -7.861 4.115 1.00 94.25 235 ASP A O 1
ATOM 1752 N N . TRP A 1 236 ? 0.702 -7.647 5.081 1.00 95.12 236 TRP A N 1
ATOM 1753 C CA . TRP A 1 236 ? -0.050 -7.451 3.853 1.00 95.12 236 TRP A CA 1
ATOM 1754 C C . TRP A 1 236 ? -0.192 -5.964 3.585 1.00 95.12 236 TRP A C 1
ATOM 1756 O O . TRP A 1 236 ? -0.787 -5.249 4.385 1.00 95.12 236 TRP A O 1
ATOM 1766 N N . GLN A 1 237 ? 0.305 -5.499 2.446 1.00 93.50 237 GLN A N 1
ATOM 1767 C CA . GLN A 1 237 ? 0.315 -4.081 2.114 1.00 93.50 237 GLN A CA 1
ATOM 1768 C C . GLN A 1 237 ? -0.354 -3.834 0.773 1.00 93.50 237 GLN A C 1
ATOM 1770 O O . GLN A 1 237 ? -0.073 -4.518 -0.212 1.00 93.50 237 GLN A O 1
ATOM 1775 N N . VAL A 1 238 ? -1.179 -2.798 0.719 1.00 92.12 238 VAL A N 1
ATOM 1776 C CA . VAL A 1 238 ? -1.692 -2.246 -0.530 1.00 92.12 238 VAL A CA 1
ATOM 1777 C C . VAL A 1 238 ? -1.584 -0.728 -0.497 1.00 92.12 238 VAL A C 1
ATOM 1779 O O . VAL A 1 238 ? -1.895 -0.076 0.502 1.00 92.12 238 VAL A O 1
ATOM 1782 N N . LEU A 1 239 ? -1.157 -0.169 -1.624 1.00 89.12 239 LEU A N 1
ATOM 1783 C CA . LEU A 1 239 ? -1.387 1.225 -1.962 1.00 89.12 239 LEU A CA 1
ATOM 1784 C C . LEU A 1 239 ? -2.432 1.250 -3.072 1.00 89.12 239 LEU A C 1
ATOM 1786 O O . LEU A 1 239 ? -2.164 0.803 -4.186 1.00 89.12 239 LEU A O 1
ATOM 1790 N N . VAL A 1 240 ? -3.614 1.759 -2.756 1.00 87.44 240 VAL A N 1
ATOM 1791 C CA . VAL A 1 240 ? -4.665 2.003 -3.731 1.00 87.44 240 VAL A CA 1
ATOM 1792 C C . VAL A 1 240 ? -4.459 3.409 -4.292 1.00 87.44 240 VAL A C 1
ATOM 1794 O O . VAL A 1 240 ? -4.562 4.391 -3.545 1.00 87.44 240 VAL A O 1
ATOM 1797 N N . PRO A 1 241 ? -4.151 3.532 -5.592 1.00 83.19 241 PRO A N 1
ATOM 1798 C CA . PRO A 1 241 ? -4.051 4.824 -6.244 1.00 83.19 241 PRO A CA 1
ATOM 1799 C C . PRO A 1 241 ? -5.404 5.535 -6.204 1.00 83.19 241 PRO A C 1
ATOM 1801 O O . PRO A 1 241 ? -6.453 4.916 -6.377 1.00 83.19 241 PRO A O 1
ATOM 1804 N N . ALA A 1 242 ? -5.367 6.844 -5.992 1.00 75.69 242 ALA A N 1
ATOM 1805 C CA . ALA A 1 242 ? -6.545 7.690 -6.094 1.00 75.69 242 ALA A CA 1
ATOM 1806 C C . ALA A 1 242 ? -6.874 7.991 -7.557 1.00 75.69 242 ALA A C 1
ATOM 1808 O O . ALA A 1 242 ? -5.968 8.040 -8.397 1.00 75.69 242 ALA A O 1
ATOM 1809 N N . ALA A 1 243 ? -8.133 8.322 -7.846 1.00 70.19 243 ALA A N 1
ATOM 1810 C CA . ALA A 1 243 ? -8.421 9.112 -9.036 1.00 70.19 243 ALA A CA 1
ATOM 1811 C C . ALA A 1 243 ? -7.771 10.508 -8.920 1.00 70.19 243 ALA A C 1
ATOM 1813 O O . ALA A 1 243 ? -7.411 10.971 -7.833 1.00 70.19 243 ALA A O 1
ATOM 1814 N N . ALA A 1 244 ? -7.597 11.203 -10.047 1.00 59.22 244 ALA A N 1
ATOM 1815 C CA . ALA A 1 244 ? -6.999 12.537 -10.049 1.00 59.22 244 ALA A CA 1
ATOM 1816 C C . ALA A 1 244 ? -7.788 13.505 -9.143 1.00 59.22 244 ALA A C 1
ATOM 1818 O O . ALA A 1 244 ? -8.983 13.712 -9.344 1.00 59.22 244 ALA A O 1
ATOM 1819 N N . GLY A 1 245 ? -7.105 14.113 -8.167 1.00 60.12 245 GLY A N 1
ATOM 1820 C CA . GLY A 1 245 ? -7.709 15.029 -7.191 1.00 60.12 245 GLY A CA 1
ATOM 1821 C C . GLY A 1 245 ? -8.281 14.364 -5.932 1.00 60.12 245 GLY A C 1
ATOM 1822 O O . GLY A 1 245 ? -8.776 15.072 -5.058 1.00 60.12 245 GLY A O 1
ATOM 1823 N N . GLU A 1 246 ? -8.189 13.039 -5.808 1.00 79.81 246 GLU A N 1
ATOM 1824 C CA . GLU A 1 246 ? -8.581 12.288 -4.612 1.00 79.81 246 GLU A CA 1
ATOM 1825 C C . GLU A 1 246 ? -7.360 11.864 -3.773 1.00 79.81 246 GLU A C 1
ATOM 1827 O O . GLU A 1 246 ? -6.207 12.016 -4.186 1.00 79.81 246 GLU A O 1
ATOM 1832 N N . HIS A 1 247 ? -7.605 11.341 -2.567 1.00 82.69 247 HIS A N 1
ATOM 1833 C CA . HIS A 1 247 ? -6.553 10.808 -1.698 1.00 82.69 247 HIS A CA 1
ATOM 1834 C C . HIS A 1 247 ? -6.252 9.352 -2.052 1.00 82.69 247 HIS A C 1
ATOM 1836 O O . HIS A 1 247 ? -7.169 8.559 -2.259 1.00 82.69 247 HIS A O 1
ATOM 1842 N N . ALA A 1 248 ? -4.970 8.988 -2.097 1.00 87.44 248 ALA A N 1
ATOM 1843 C CA . ALA A 1 248 ? -4.567 7.593 -2.218 1.00 87.44 248 ALA A CA 1
ATOM 1844 C C . ALA A 1 248 ? -4.719 6.911 -0.855 1.00 87.44 248 ALA A C 1
ATOM 1846 O O . ALA A 1 248 ? -4.497 7.528 0.189 1.00 87.44 248 ALA A O 1
ATOM 1847 N N . LEU A 1 249 ? -5.098 5.637 -0.864 1.00 89.62 249 LEU A N 1
ATOM 1848 C CA . LEU A 1 249 ? -5.333 4.870 0.353 1.00 89.62 249 LEU A CA 1
ATOM 1849 C C . LEU A 1 249 ? -4.210 3.856 0.536 1.00 89.62 249 LEU A C 1
ATOM 1851 O O . LEU A 1 249 ? -3.972 3.015 -0.325 1.00 89.62 249 LEU A O 1
ATOM 1855 N N . GLN A 1 250 ? -3.530 3.915 1.671 1.00 91.69 250 GLN A N 1
ATOM 1856 C CA . GLN A 1 250 ? -2.534 2.930 2.060 1.00 91.69 250 GLN A CA 1
ATOM 1857 C C . GLN A 1 250 ? -3.098 2.059 3.180 1.00 91.69 250 GLN A C 1
ATOM 1859 O O . GLN A 1 250 ? -3.510 2.581 4.212 1.00 91.69 250 GLN A O 1
ATOM 1864 N N . ILE A 1 251 ? -3.089 0.740 3.005 1.00 93.69 251 ILE A N 1
ATOM 1865 C CA . ILE A 1 251 ? -3.543 -0.219 4.020 1.00 93.69 251 ILE A CA 1
ATOM 1866 C C . ILE A 1 251 ? -2.405 -1.188 4.316 1.00 93.69 251 ILE A C 1
ATOM 1868 O O . ILE A 1 251 ? -1.791 -1.719 3.390 1.00 93.69 251 ILE A O 1
ATOM 1872 N N . HIS A 1 252 ? -2.125 -1.407 5.601 1.00 95.06 252 HIS A N 1
ATOM 1873 C CA . HIS A 1 252 ? -1.264 -2.498 6.060 1.00 95.06 252 HIS A CA 1
ATOM 1874 C C . HIS A 1 252 ? -2.054 -3.366 7.035 1.00 95.06 252 HIS A C 1
ATOM 1876 O O . HIS A 1 252 ? -2.643 -2.854 7.991 1.00 95.06 252 HIS A O 1
ATOM 1882 N N . LEU A 1 253 ? -2.048 -4.673 6.816 1.00 96.19 253 LEU A N 1
ATOM 1883 C CA . LEU A 1 253 ? -2.593 -5.666 7.725 1.00 96.19 253 LEU A CA 1
ATOM 1884 C C . LEU A 1 253 ? -1.452 -6.570 8.181 1.00 96.19 253 LEU A C 1
ATOM 1886 O O . LEU A 1 253 ? -0.953 -7.392 7.414 1.00 96.19 253 LEU A O 1
ATOM 1890 N N . ARG A 1 254 ? -1.075 -6.437 9.453 1.00 95.62 254 ARG A N 1
ATOM 1891 C CA . ARG A 1 254 ? -0.064 -7.293 10.070 1.00 95.62 254 ARG A CA 1
ATOM 1892 C C . ARG A 1 254 ? -0.705 -8.372 10.903 1.00 95.62 254 ARG A C 1
ATOM 1894 O O . ARG A 1 254 ? -1.572 -8.088 11.733 1.00 95.62 254 ARG A O 1
ATOM 1901 N N . LEU A 1 255 ? -0.220 -9.585 10.694 1.00 95.00 255 LEU A N 1
ATOM 1902 C CA . LEU A 1 255 ? -0.660 -10.789 11.374 1.00 95.00 255 LEU A CA 1
ATOM 1903 C C . LEU A 1 255 ? 0.567 -11.445 12.010 1.00 95.00 255 LEU A C 1
ATOM 1905 O O . LEU A 1 255 ? 1.587 -11.572 11.330 1.00 95.00 255 LEU A O 1
ATOM 1909 N N . PRO A 1 256 ? 0.508 -11.869 13.282 1.00 93.69 256 PRO A N 1
ATOM 1910 C CA . PRO A 1 256 ? 1.593 -12.637 13.872 1.00 93.69 256 PRO A CA 1
ATOM 1911 C C . PRO A 1 256 ? 1.743 -13.981 13.152 1.00 93.69 256 PRO A C 1
ATOM 1913 O O . PRO A 1 256 ? 0.783 -14.520 12.601 1.00 93.69 256 PRO A O 1
ATOM 1916 N N . SER A 1 257 ? 2.934 -14.573 13.207 1.00 89.19 257 SER A N 1
ATOM 1917 C CA . SER A 1 257 ? 3.198 -15.899 12.621 1.00 89.19 257 SER A CA 1
ATOM 1918 C C . SER A 1 257 ? 2.312 -17.015 13.194 1.00 89.19 257 SER A C 1
ATOM 1920 O O . SER A 1 257 ? 2.126 -18.043 12.548 1.00 89.19 257 SER A O 1
ATOM 1922 N N . SER A 1 258 ? 1.750 -16.809 14.388 1.00 84.88 258 SER A N 1
ATOM 1923 C CA . SER A 1 258 ? 0.814 -17.719 15.049 1.00 84.88 258 SER A CA 1
ATOM 1924 C C . SER A 1 258 ? -0.647 -17.565 14.613 1.00 84.88 258 SER A C 1
ATOM 1926 O O . SER A 1 258 ? -1.482 -18.305 15.125 1.00 84.88 258 SER A O 1
ATOM 1928 N N . ALA A 1 259 ? -0.987 -16.585 13.770 1.00 82.31 259 ALA A N 1
ATOM 1929 C CA . ALA A 1 259 ? -2.362 -16.387 13.313 1.00 82.31 259 ALA A CA 1
ATOM 1930 C C . ALA A 1 259 ? -2.790 -17.522 12.371 1.00 82.31 259 ALA A C 1
ATOM 1932 O O . ALA A 1 259 ? -2.049 -17.893 11.456 1.00 82.31 259 ALA A O 1
ATOM 1933 N N . GLU A 1 260 ? -3.998 -18.049 12.567 1.00 77.12 260 GLU A N 1
ATOM 1934 C CA . GLU A 1 260 ? -4.584 -19.062 11.678 1.00 77.12 260 GLU A CA 1
ATOM 1935 C C . GLU A 1 260 ? -5.014 -18.432 10.336 1.00 77.12 260 GLU A C 1
ATOM 1937 O O . GLU A 1 260 ? -5.096 -19.095 9.302 1.00 77.12 260 GLU A O 1
ATOM 1942 N N . GLU A 1 261 ? -5.207 -17.113 10.333 1.00 79.19 261 GLU A N 1
ATOM 1943 C CA . GLU A 1 261 ? -5.744 -16.296 9.251 1.00 79.19 261 GLU A CA 1
ATOM 1944 C C . GLU A 1 261 ? -4.658 -15.688 8.348 1.00 79.19 261 GLU A C 1
ATOM 1946 O O . GLU A 1 261 ? -4.810 -14.580 7.842 1.00 79.19 261 GLU A O 1
ATOM 1951 N N . ALA A 1 262 ? -3.535 -16.381 8.121 1.00 76.50 262 ALA A N 1
ATOM 1952 C CA . ALA A 1 262 ? -2.388 -15.823 7.385 1.00 76.50 262 ALA A CA 1
ATOM 1953 C C . ALA A 1 262 ? -2.740 -15.272 5.983 1.00 76.50 262 ALA A C 1
ATOM 1955 O O . ALA A 1 262 ? -2.051 -14.383 5.483 1.00 76.50 262 ALA A O 1
ATOM 1956 N N . SER A 1 263 ? -3.819 -15.760 5.360 1.00 87.19 263 SER A N 1
ATOM 1957 C CA . SER A 1 263 ? -4.327 -15.311 4.059 1.00 87.19 263 SER A CA 1
ATOM 1958 C C . SER A 1 263 ? -5.361 -14.177 4.117 1.00 87.19 263 SER A C 1
ATOM 1960 O O . SER A 1 263 ? -5.796 -13.730 3.055 1.00 87.19 263 SER A O 1
ATOM 1962 N N . LEU A 1 264 ? -5.733 -13.666 5.297 1.00 90.00 264 LEU A N 1
ATOM 1963 C CA . LEU A 1 264 ? -6.780 -12.646 5.460 1.00 90.00 264 LEU A CA 1
ATOM 1964 C C . LEU A 1 264 ? -6.517 -11.369 4.654 1.00 90.00 264 LEU A C 1
ATOM 1966 O O . LEU A 1 264 ? -7.456 -10.706 4.218 1.00 90.00 264 LEU A O 1
ATOM 1970 N N . GLY A 1 265 ? -5.251 -11.033 4.394 1.00 90.94 265 GLY A N 1
ATOM 1971 C CA . GLY A 1 265 ? -4.907 -9.883 3.559 1.00 90.94 265 GLY A CA 1
ATOM 1972 C C . GLY A 1 265 ? -5.409 -9.982 2.117 1.00 90.94 265 GLY A C 1
ATOM 1973 O O . GLY A 1 265 ? -5.683 -8.951 1.509 1.00 90.94 265 GLY A O 1
ATOM 1974 N N . LEU A 1 266 ? -5.640 -11.191 1.589 1.00 90.81 266 LEU A N 1
ATOM 1975 C CA . LEU A 1 266 ? -6.279 -11.387 0.280 1.00 90.81 266 LEU A CA 1
ATOM 1976 C C . LEU A 1 266 ? -7.721 -10.872 0.233 1.00 90.81 266 LEU A C 1
ATOM 1978 O O . LEU A 1 266 ? -8.258 -10.690 -0.858 1.00 90.81 266 LEU A O 1
ATOM 1982 N N . ALA A 1 267 ? -8.348 -10.640 1.387 1.00 90.19 267 ALA A N 1
ATOM 1983 C CA . ALA A 1 267 ? -9.695 -10.100 1.479 1.00 90.19 267 ALA A CA 1
ATOM 1984 C C . ALA A 1 267 ? -9.741 -8.559 1.496 1.00 90.19 267 ALA A C 1
ATOM 1986 O O . ALA A 1 267 ? -10.827 -7.978 1.471 1.00 90.19 267 ALA A O 1
ATOM 1987 N N . ILE A 1 268 ? -8.589 -7.871 1.505 1.00 90.75 268 ILE A N 1
ATOM 1988 C CA . ILE A 1 268 ? -8.551 -6.406 1.391 1.00 90.75 268 ILE A CA 1
ATOM 1989 C C . ILE A 1 268 ? -9.207 -5.983 0.067 1.00 90.75 268 ILE A C 1
ATOM 1991 O O . ILE A 1 268 ? -8.831 -6.453 -1.007 1.00 90.75 268 ILE A O 1
ATOM 1995 N N . ALA A 1 269 ? -10.196 -5.087 0.166 1.00 84.56 269 ALA A N 1
ATOM 1996 C CA . ALA A 1 269 ? -11.052 -4.612 -0.925 1.00 84.56 269 ALA A CA 1
ATOM 1997 C C . ALA A 1 269 ? -11.890 -5.696 -1.633 1.00 84.56 269 ALA A C 1
ATOM 1999 O O . ALA A 1 269 ? -12.436 -5.446 -2.706 1.00 84.56 269 ALA A O 1
ATOM 2000 N N . GLN A 1 270 ? -12.006 -6.889 -1.048 1.00 86.19 270 GLN A N 1
ATOM 2001 C CA . GLN A 1 270 ? -12.745 -8.022 -1.609 1.00 86.19 270 GLN A CA 1
ATOM 2002 C C . GLN A 1 270 ? -13.762 -8.514 -0.570 1.00 86.19 270 GLN A C 1
ATOM 2004 O O . GLN A 1 270 ? -13.533 -9.525 0.097 1.00 86.19 270 GLN A O 1
ATOM 2009 N N . PRO A 1 271 ? -14.868 -7.771 -0.360 1.00 83.62 271 PRO A N 1
ATOM 2010 C CA . PRO A 1 271 ? -15.826 -8.056 0.710 1.00 83.62 271 PRO A CA 1
ATOM 2011 C C . PRO A 1 271 ? -16.497 -9.429 0.575 1.00 83.62 271 PRO A C 1
ATOM 2013 O O . PRO A 1 271 ? -16.887 -10.019 1.575 1.00 83.62 271 PRO A O 1
ATOM 2016 N N . ASP A 1 272 ? -16.593 -9.965 -0.642 1.00 86.38 272 ASP A N 1
ATOM 2017 C CA . ASP A 1 272 ? -17.084 -11.312 -0.943 1.00 86.38 272 ASP A CA 1
ATOM 2018 C C . ASP A 1 272 ? -16.169 -12.431 -0.412 1.00 86.38 272 ASP A C 1
ATOM 2020 O O . ASP A 1 272 ? -16.598 -13.580 -0.303 1.00 86.38 272 ASP A O 1
ATOM 2024 N N . ARG A 1 273 ? -14.925 -12.100 -0.042 1.00 86.62 273 ARG A N 1
ATOM 2025 C CA . ARG A 1 273 ? -13.953 -13.024 0.563 1.00 86.62 273 ARG A CA 1
ATOM 2026 C C . ARG A 1 273 ? -13.948 -13.006 2.090 1.00 86.62 273 ARG A C 1
ATOM 2028 O O . ARG A 1 273 ? -13.200 -13.770 2.701 1.00 86.62 273 ARG A O 1
ATOM 2035 N N . ILE A 1 274 ? -14.767 -12.160 2.708 1.00 89.00 274 ILE A N 1
ATOM 2036 C CA . ILE A 1 274 ? -14.893 -12.062 4.162 1.00 89.00 274 ILE A CA 1
ATOM 2037 C C . ILE A 1 274 ? -16.194 -12.745 4.580 1.00 89.00 274 ILE A C 1
ATOM 2039 O O . ILE A 1 274 ? -17.241 -12.508 3.983 1.00 89.00 274 ILE A O 1
ATOM 2043 N N . ASN A 1 275 ? -16.149 -13.563 5.632 1.00 91.62 275 ASN A N 1
ATOM 2044 C CA . ASN A 1 275 ? -17.347 -13.924 6.384 1.00 91.62 275 ASN A CA 1
ATOM 2045 C C . ASN A 1 275 ? -17.503 -12.906 7.529 1.00 91.62 275 ASN A C 1
ATOM 2047 O O . ASN A 1 275 ? -16.798 -13.022 8.536 1.00 91.62 275 ASN A O 1
ATOM 2051 N N . PRO A 1 276 ? -18.323 -11.849 7.373 1.00 92.88 276 PRO A N 1
ATOM 2052 C CA . PRO A 1 276 ? -18.314 -10.736 8.308 1.00 92.88 276 PRO A CA 1
ATOM 2053 C C . PRO A 1 276 ? -18.869 -11.161 9.668 1.00 92.88 276 PRO A C 1
ATOM 2055 O O . PRO A 1 276 ? -20.008 -11.614 9.790 1.00 92.88 276 PRO A O 1
ATOM 2058 N N . LEU A 1 277 ? -18.071 -10.951 10.710 1.00 95.56 277 LEU A N 1
ATOM 2059 C CA . LEU A 1 277 ? -18.515 -11.072 12.091 1.00 95.56 277 LEU A CA 1
ATOM 2060 C C . LEU A 1 277 ? -19.267 -9.815 12.530 1.00 95.56 277 LEU A C 1
ATOM 2062 O O . LEU A 1 277 ? -19.053 -8.717 12.013 1.00 95.56 277 LEU A O 1
ATOM 2066 N N . ALA A 1 278 ? -20.100 -9.954 13.562 1.00 96.81 278 ALA A N 1
ATOM 2067 C CA . ALA A 1 278 ? -20.676 -8.797 14.233 1.00 96.81 278 ALA A CA 1
ATOM 2068 C C . ALA A 1 278 ? -19.554 -7.936 14.842 1.00 96.81 278 ALA A C 1
ATOM 2070 O O . ALA A 1 278 ? -18.830 -8.387 15.734 1.00 96.81 278 ALA A O 1
ATOM 2071 N N . SER A 1 279 ? -19.412 -6.700 14.357 1.00 96.88 279 SER A N 1
ATOM 2072 C CA . SER A 1 279 ? -18.396 -5.766 14.846 1.00 96.88 279 SER A CA 1
ATOM 2073 C C . SER A 1 279 ? -18.616 -5.433 16.327 1.00 96.88 279 SER A C 1
ATOM 2075 O O . SER A 1 279 ? -19.760 -5.205 16.732 1.00 96.88 279 SER A O 1
ATOM 2077 N N . PRO A 1 280 ? -17.557 -5.338 17.149 1.00 97.94 280 PRO A N 1
ATOM 2078 C CA . PRO A 1 280 ? -17.676 -4.862 18.520 1.00 97.94 280 PRO A CA 1
ATOM 2079 C C . PRO A 1 280 ? -18.106 -3.390 18.544 1.00 97.94 280 PRO A C 1
ATOM 2081 O O . PRO A 1 280 ? -17.872 -2.643 17.594 1.00 97.94 280 PRO A O 1
ATOM 2084 N N . VAL A 1 281 ? -18.707 -2.957 19.656 1.00 98.00 281 VAL A N 1
ATOM 2085 C CA . VAL A 1 281 ? -19.281 -1.604 19.808 1.00 98.00 281 VAL A CA 1
ATOM 2086 C C . VAL A 1 281 ? -18.271 -0.502 19.471 1.00 98.00 281 VAL A C 1
ATOM 2088 O O . VAL A 1 281 ? -18.612 0.446 18.770 1.00 98.00 281 VAL A O 1
ATOM 2091 N N . TRP A 1 282 ? -17.016 -0.640 19.911 1.00 97.94 282 TRP A N 1
ATOM 2092 C CA . TRP A 1 282 ? -15.966 0.342 19.618 1.00 97.94 282 TRP A CA 1
ATOM 2093 C C . TRP A 1 282 ? -15.657 0.452 18.120 1.00 97.94 282 TRP A C 1
ATOM 2095 O O . TRP A 1 282 ? -15.405 1.550 17.633 1.00 97.94 282 TRP A O 1
ATOM 2105 N N . LEU A 1 283 ? -15.715 -0.655 17.374 1.00 98.00 283 LEU A N 1
ATOM 2106 C CA . LEU A 1 283 ? -15.444 -0.658 15.938 1.00 98.00 283 LEU A CA 1
ATOM 2107 C C . LEU A 1 283 ? -16.626 -0.074 15.156 1.00 98.00 283 LEU A C 1
ATOM 2109 O O . LEU A 1 283 ? -16.414 0.650 14.191 1.00 98.00 283 LEU A O 1
ATOM 2113 N N . GLN A 1 284 ? -17.861 -0.320 15.606 1.00 98.06 284 GLN A N 1
ATOM 2114 C CA . GLN A 1 284 ? -19.051 0.336 15.049 1.00 98.06 284 GLN A CA 1
ATOM 2115 C C . GLN A 1 284 ? -19.004 1.856 15.260 1.00 98.06 284 GLN A C 1
ATOM 2117 O O . GLN A 1 284 ? -19.257 2.617 14.330 1.00 98.06 284 GLN A O 1
ATOM 2122 N N . ALA A 1 285 ? -18.634 2.306 16.464 1.00 97.88 285 ALA A N 1
ATOM 2123 C CA . ALA A 1 285 ? -18.468 3.728 16.758 1.00 97.88 285 ALA A CA 1
ATOM 2124 C C . ALA A 1 285 ? -17.343 4.358 15.921 1.00 97.88 285 ALA A C 1
ATOM 2126 O O . ALA A 1 285 ? -17.475 5.492 15.466 1.00 97.88 285 ALA A O 1
ATOM 2127 N N . LEU A 1 286 ? -16.257 3.617 15.677 1.00 97.62 286 LEU A N 1
ATOM 2128 C CA . LEU A 1 286 ? -15.171 4.061 14.807 1.00 97.62 286 LEU A CA 1
ATOM 2129 C C . LEU A 1 286 ? -15.631 4.188 13.349 1.00 97.62 286 LEU A C 1
ATOM 2131 O O . LEU A 1 286 ? -15.314 5.186 12.709 1.00 97.62 286 LEU A O 1
ATOM 2135 N N . GLN A 1 287 ? -16.403 3.222 12.846 1.00 97.19 287 GLN A N 1
ATOM 2136 C CA . GLN A 1 287 ? -16.996 3.288 11.509 1.00 97.19 287 GLN A CA 1
ATOM 2137 C C . GLN A 1 287 ? -17.873 4.541 11.354 1.00 97.19 287 GLN A C 1
ATOM 2139 O O . GLN A 1 287 ? -17.663 5.313 10.427 1.00 97.19 287 GLN A O 1
ATOM 2144 N N . GLU A 1 288 ? -18.783 4.806 12.297 1.00 97.38 288 GLU A N 1
ATOM 2145 C CA . GLU A 1 288 ? -19.638 6.008 12.279 1.00 97.38 288 GLU A CA 1
ATOM 2146 C C . GLU A 1 288 ? -18.821 7.311 12.347 1.00 97.38 288 GLU A C 1
ATOM 2148 O O . GLU A 1 288 ? -19.162 8.312 11.707 1.00 97.38 288 GLU A O 1
ATOM 2153 N N . ALA A 1 289 ? -17.729 7.321 13.117 1.00 95.94 289 ALA A N 1
ATOM 2154 C CA . ALA A 1 289 ? -16.837 8.471 13.209 1.00 95.94 289 ALA A CA 1
ATOM 2155 C C . ALA A 1 289 ? -16.121 8.754 11.877 1.00 95.94 289 ALA A C 1
ATOM 2157 O O . ALA A 1 289 ? -16.019 9.914 11.474 1.00 95.94 289 ALA A O 1
ATOM 2158 N N . ILE A 1 290 ? -15.692 7.703 11.171 1.00 93.44 290 ILE A N 1
ATOM 2159 C CA . ILE A 1 290 ? -15.094 7.801 9.834 1.00 93.44 290 ILE A CA 1
ATOM 2160 C C . ILE A 1 290 ? -16.138 8.249 8.804 1.00 93.44 290 ILE A C 1
ATOM 2162 O O . ILE A 1 290 ? -15.894 9.220 8.089 1.00 93.44 290 ILE A O 1
ATOM 2166 N N . ASP A 1 291 ? -17.301 7.595 8.758 1.00 93.62 291 ASP A N 1
ATOM 2167 C CA . ASP A 1 291 ? -18.332 7.832 7.740 1.00 93.62 291 ASP A CA 1
ATOM 2168 C C . ASP A 1 291 ? -18.954 9.223 7.855 1.00 93.62 291 ASP A C 1
ATOM 2170 O O . ASP A 1 291 ? -19.143 9.920 6.857 1.00 93.62 291 ASP A O 1
ATOM 2174 N N . SER A 1 292 ? -19.276 9.648 9.079 1.00 94.81 292 SER A N 1
ATOM 2175 C CA . SER A 1 292 ? -19.901 10.951 9.297 1.00 94.81 292 SER A CA 1
ATOM 2176 C C . SER A 1 292 ? -18.888 12.092 9.352 1.00 94.81 292 SER A C 1
ATOM 2178 O O . SER A 1 292 ? -19.250 13.230 9.054 1.00 94.81 292 SER A O 1
ATOM 2180 N N . ASN A 1 293 ? -17.643 11.808 9.756 1.00 91.62 293 ASN A N 1
ATOM 2181 C CA . ASN A 1 293 ? -16.574 12.783 9.978 1.00 91.62 293 ASN A CA 1
ATOM 2182 C C . ASN A 1 293 ? -17.042 14.023 10.774 1.00 91.62 293 ASN A C 1
ATOM 2184 O O . ASN A 1 293 ? -16.675 15.155 10.462 1.00 91.62 293 ASN A O 1
ATOM 2188 N N . ARG A 1 294 ? -17.884 13.815 11.797 1.00 94.38 294 ARG A N 1
ATOM 2189 C CA . ARG A 1 294 ? -18.406 14.871 12.685 1.00 94.38 294 ARG A CA 1
ATOM 2190 C C . ARG A 1 294 ? -17.745 14.817 14.063 1.00 94.38 294 ARG A C 1
ATOM 2192 O O . ARG A 1 294 ? -17.526 13.713 14.569 1.00 94.38 294 ARG A O 1
ATOM 2199 N N . PRO A 1 295 ? -17.523 15.966 14.732 1.00 94.19 295 PRO A N 1
ATOM 2200 C CA . PRO A 1 295 ? -16.911 15.995 16.063 1.00 94.19 295 PRO A CA 1
ATOM 2201 C C . PRO A 1 295 ? -17.699 15.160 17.080 1.00 94.19 295 PRO A C 1
ATOM 2203 O O . PRO A 1 295 ? -17.109 14.426 17.868 1.00 94.19 295 PRO A O 1
ATOM 2206 N N . THR A 1 296 ? -19.033 15.184 17.019 1.00 95.81 296 THR A N 1
ATOM 2207 C CA . THR A 1 296 ? -19.901 14.401 17.913 1.00 95.81 296 THR A CA 1
ATOM 2208 C C . THR A 1 296 ? -19.702 12.891 17.777 1.00 95.81 296 THR A C 1
ATOM 2210 O O . THR A 1 296 ? -19.680 12.195 18.790 1.00 95.81 296 THR A O 1
ATOM 2213 N N . ALA A 1 297 ? -19.507 12.379 16.559 1.00 96.69 297 ALA A N 1
ATOM 2214 C CA . ALA A 1 297 ? -19.262 10.958 16.323 1.00 96.69 297 ALA A CA 1
ATOM 2215 C C . ALA A 1 297 ? -17.871 10.535 16.818 1.00 96.69 297 ALA A C 1
ATOM 2217 O O . ALA A 1 297 ? -17.738 9.523 17.505 1.00 96.69 297 ALA A O 1
ATOM 2218 N N . TRP A 1 298 ? -16.845 11.355 16.568 1.00 95.88 298 TRP A N 1
ATOM 2219 C CA . TRP A 1 298 ? -15.503 11.106 17.098 1.00 95.88 298 TRP A CA 1
ATOM 2220 C C . TRP A 1 298 ? -15.445 11.165 18.632 1.00 95.88 298 TRP A C 1
ATOM 2222 O O . TRP A 1 298 ? -14.780 10.332 19.244 1.00 95.88 298 TRP A O 1
ATOM 2232 N N . ARG A 1 299 ? -16.175 12.084 19.280 1.00 95.69 299 ARG A N 1
ATOM 2233 C CA . ARG A 1 299 ? -16.287 12.120 20.752 1.00 95.69 299 ARG A CA 1
ATOM 2234 C C . ARG A 1 299 ? -17.048 10.907 21.298 1.00 95.69 299 ARG A C 1
ATOM 2236 O O . ARG A 1 299 ? -16.668 10.369 22.334 1.00 95.69 299 ARG A O 1
ATOM 2243 N N . ALA A 1 300 ? -18.077 10.428 20.594 1.00 96.31 300 ALA A N 1
ATOM 2244 C CA . ALA A 1 300 ? -18.841 9.241 20.992 1.00 96.31 300 ALA A CA 1
ATOM 2245 C C . ALA A 1 300 ? -18.016 7.938 20.970 1.00 96.31 300 ALA A C 1
ATOM 2247 O O . ALA A 1 300 ? -18.378 6.972 21.643 1.00 96.31 300 ALA A O 1
ATOM 2248 N N . LEU A 1 301 ? -16.886 7.912 20.257 1.00 97.56 301 LEU A N 1
ATOM 2249 C CA . LEU A 1 301 ? -15.959 6.780 20.250 1.00 97.56 301 LEU A CA 1
ATOM 2250 C C . LEU A 1 301 ? -15.226 6.601 21.596 1.00 97.56 301 LEU A C 1
ATOM 2252 O O . LEU A 1 301 ? -14.964 5.468 21.999 1.00 97.56 301 LEU A O 1
ATOM 2256 N N . LEU A 1 302 ? -14.941 7.682 22.331 1.00 97.06 302 LEU A N 1
ATOM 2257 C CA . LEU A 1 302 ? -14.196 7.647 23.601 1.00 97.06 302 LEU A CA 1
ATOM 2258 C C . LEU A 1 302 ? -14.772 6.673 24.650 1.00 97.06 302 LEU A C 1
ATOM 2260 O O . LEU A 1 302 ? -14.018 5.812 25.119 1.00 97.06 302 LEU A O 1
ATOM 2264 N N . PRO A 1 303 ? -16.071 6.733 25.014 1.00 97.44 303 PRO A N 1
ATOM 2265 C CA . PRO A 1 303 ? -16.642 5.794 25.981 1.00 97.44 303 PRO A CA 1
ATOM 2266 C C . PRO A 1 303 ? -16.657 4.349 25.467 1.00 97.44 303 PRO A C 1
ATOM 2268 O O . PRO A 1 303 ? -16.519 3.418 26.260 1.00 97.44 303 PRO A O 1
ATOM 2271 N N . ALA A 1 304 ? -16.782 4.131 24.153 1.00 97.56 304 ALA A N 1
ATOM 2272 C CA . ALA A 1 304 ? -16.736 2.787 23.580 1.00 97.56 304 ALA A CA 1
ATOM 2273 C C . ALA A 1 304 ? -15.326 2.176 23.676 1.00 97.56 304 ALA A C 1
ATOM 2275 O O . ALA A 1 304 ? -15.183 1.002 24.020 1.00 97.56 304 ALA A O 1
ATOM 227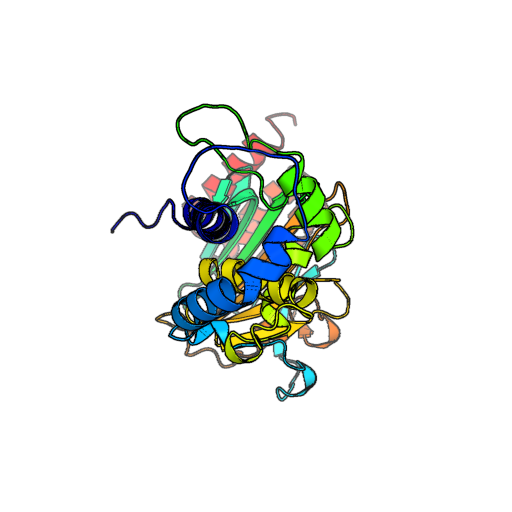6 N N . LEU A 1 305 ? -14.283 2.982 23.444 1.00 97.88 305 LEU A N 1
ATOM 2277 C CA . LEU A 1 305 ? -12.886 2.583 23.643 1.00 97.88 305 LEU A CA 1
ATOM 2278 C C . LEU A 1 305 ? -12.581 2.289 25.115 1.00 97.88 305 LEU A C 1
ATOM 2280 O O . LEU A 1 305 ? -11.900 1.311 25.420 1.00 97.88 305 LEU A O 1
ATOM 2284 N N . GLU A 1 306 ? -13.101 3.106 26.033 1.00 97.56 306 GLU A N 1
ATOM 2285 C CA . GLU A 1 306 ? -12.948 2.888 27.474 1.00 97.56 306 GLU A CA 1
ATOM 2286 C C . GLU A 1 306 ? -13.527 1.544 27.916 1.00 97.56 306 GLU A C 1
ATOM 2288 O O . GLU A 1 306 ? -12.840 0.761 28.570 1.00 97.56 306 GLU A O 1
ATOM 2293 N N . GLN A 1 307 ? -14.769 1.256 27.520 1.00 97.44 307 GLN A N 1
ATOM 2294 C CA . GLN A 1 307 ? -15.441 -0.004 27.847 1.00 97.44 307 GLN A CA 1
ATOM 2295 C C . GLN A 1 307 ? -14.724 -1.218 27.248 1.00 97.44 307 GLN A C 1
ATOM 2297 O O . GLN A 1 307 ? -14.708 -2.285 27.858 1.00 97.44 307 GLN A O 1
ATOM 2302 N N . ALA A 1 308 ? -14.110 -1.051 26.075 1.00 97.00 308 ALA A N 1
ATOM 2303 C CA . ALA A 1 308 ? -13.307 -2.079 25.424 1.00 97.00 308 ALA A CA 1
ATOM 2304 C C . ALA A 1 308 ? -11.895 -2.238 26.026 1.00 97.00 308 ALA A C 1
ATOM 2306 O O . ALA A 1 308 ? -11.158 -3.126 25.606 1.00 97.00 308 ALA A O 1
ATOM 2307 N N . GLY A 1 309 ? -11.510 -1.412 27.007 1.00 97.50 309 GLY A N 1
ATOM 2308 C CA . GLY A 1 309 ? -10.220 -1.513 27.693 1.00 97.50 309 GLY A CA 1
ATOM 2309 C C . GLY A 1 309 ? -9.041 -0.893 26.937 1.00 97.50 309 GLY A C 1
ATOM 2310 O O . GLY A 1 309 ? -7.892 -1.221 27.233 1.00 97.50 309 GLY A O 1
ATOM 2311 N N . PHE A 1 310 ? -9.291 0.011 25.983 1.00 98.06 310 PHE A N 1
ATOM 2312 C CA . PHE A 1 310 ? -8.217 0.730 25.295 1.00 98.06 310 PHE A CA 1
ATOM 2313 C C . PHE A 1 310 ? -7.467 1.661 26.257 1.00 98.06 310 PHE A C 1
ATOM 2315 O O . PHE A 1 310 ? -8.038 2.271 27.172 1.00 98.06 310 PHE A O 1
ATOM 2322 N N . ARG A 1 311 ? -6.160 1.804 26.023 1.00 96.75 311 ARG A N 1
ATOM 2323 C CA . ARG A 1 311 ? -5.261 2.591 26.881 1.00 96.75 311 ARG A CA 1
ATOM 2324 C C . ARG A 1 311 ? -5.721 4.046 27.004 1.00 96.75 311 ARG A C 1
ATOM 2326 O O . ARG A 1 311 ? -6.060 4.683 26.009 1.00 96.75 311 ARG A O 1
ATOM 2333 N N . SER A 1 312 ? -5.647 4.604 28.216 1.00 95.75 312 SER A N 1
ATOM 2334 C CA . SER A 1 312 ? -6.024 6.004 28.486 1.00 95.75 312 SER A CA 1
ATOM 2335 C C . SER A 1 312 ? -5.267 6.997 27.603 1.00 95.75 312 SER A C 1
ATOM 2337 O O . SER A 1 312 ? -5.885 7.858 26.995 1.00 95.75 312 SER A O 1
ATOM 2339 N N . ALA A 1 313 ? -3.958 6.800 27.424 1.00 94.44 313 ALA A N 1
ATOM 2340 C CA . ALA A 1 313 ? -3.125 7.664 26.586 1.00 94.44 313 ALA A CA 1
ATOM 2341 C C . ALA A 1 313 ? -3.561 7.708 25.108 1.00 94.44 313 ALA A C 1
ATOM 2343 O O . ALA A 1 313 ? -3.288 8.683 24.413 1.00 94.44 313 ALA A O 1
ATOM 2344 N N . ASP A 1 314 ? -4.200 6.651 24.601 1.00 93.12 314 ASP A N 1
ATOM 2345 C CA . ASP A 1 314 ? -4.713 6.621 23.230 1.00 93.12 314 ASP A CA 1
ATOM 2346 C C . ASP A 1 314 ? -6.093 7.313 23.142 1.00 93.12 314 ASP A C 1
ATOM 2348 O O . ASP A 1 314 ? -6.380 7.968 22.143 1.00 93.12 314 ASP A O 1
ATOM 2352 N N . ARG A 1 315 ? -6.891 7.290 24.222 1.00 93.56 315 ARG A N 1
ATOM 2353 C CA . ARG A 1 315 ? -8.124 8.091 24.354 1.00 93.56 315 ARG A CA 1
ATOM 2354 C C . ARG A 1 315 ? -7.833 9.594 24.461 1.00 93.56 315 ARG A C 1
ATOM 2356 O O . ARG A 1 315 ? -8.425 10.369 23.724 1.00 93.56 315 ARG A O 1
ATOM 2363 N N . GLU A 1 316 ? -6.854 9.992 25.272 1.00 93.50 316 GLU A N 1
ATOM 2364 C CA . GLU A 1 316 ? -6.389 11.389 25.371 1.00 93.50 316 GLU A CA 1
ATOM 2365 C C . GLU A 1 316 ? -5.902 11.922 24.010 1.00 93.50 316 GLU A C 1
ATOM 2367 O O . GLU A 1 316 ? -6.174 13.055 23.622 1.00 93.50 316 GLU A O 1
ATOM 2372 N N . ARG A 1 317 ? -5.208 11.088 23.221 1.00 92.69 317 ARG A N 1
ATOM 2373 C CA . ARG A 1 317 ? -4.799 11.456 21.853 1.00 92.69 317 ARG A CA 1
ATOM 2374 C C . ARG A 1 317 ? -5.980 11.648 20.913 1.00 92.69 317 ARG A C 1
ATOM 2376 O O . ARG A 1 317 ? -5.890 12.488 20.022 1.00 92.69 317 ARG A O 1
ATOM 2383 N N . LEU A 1 318 ? -7.041 10.861 21.075 1.00 93.56 318 LEU A N 1
ATOM 2384 C CA . LEU A 1 318 ? -8.258 11.024 20.290 1.00 93.56 318 LEU A CA 1
ATOM 2385 C C . LEU A 1 318 ? -8.944 12.358 20.617 1.00 93.56 318 LEU A C 1
ATOM 2387 O O . LEU A 1 318 ? -9.372 13.039 19.692 1.00 93.56 318 LEU A O 1
ATOM 2391 N N . GLU A 1 319 ? -8.983 12.775 21.884 1.00 92.62 319 GLU A N 1
ATOM 2392 C CA . GLU A 1 319 ? -9.492 14.102 22.270 1.00 92.62 319 GLU A CA 1
ATOM 2393 C C . GLU A 1 319 ? -8.711 15.223 21.569 1.00 92.62 319 GLU A C 1
ATOM 2395 O O . GLU A 1 319 ? -9.304 16.028 20.852 1.00 92.62 319 GLU A O 1
ATOM 2400 N N . VAL A 1 320 ? -7.375 15.186 21.644 1.00 91.62 320 VAL A N 1
ATOM 2401 C CA . VAL A 1 320 ? -6.504 16.151 20.947 1.00 91.62 320 VAL A CA 1
ATOM 2402 C C . VAL A 1 320 ? -6.720 16.121 19.430 1.00 91.62 320 VAL A C 1
ATOM 2404 O O . VAL A 1 320 ? -6.700 17.160 18.771 1.00 91.62 320 VAL A O 1
ATOM 2407 N N . PHE A 1 321 ? -6.922 14.937 18.843 1.00 91.31 321 PHE A N 1
ATOM 2408 C CA . PHE A 1 321 ? -7.241 14.819 17.422 1.00 91.31 321 PHE A CA 1
ATOM 2409 C C . PHE A 1 321 ? -8.550 15.540 17.085 1.00 91.31 321 PHE A C 1
ATOM 2411 O O . PHE A 1 321 ? -8.560 16.317 16.129 1.00 91.31 321 PHE A O 1
ATOM 2418 N N . VAL A 1 322 ? -9.613 15.323 17.868 1.00 91.88 322 VAL A N 1
ATOM 2419 C CA . VAL A 1 322 ? -10.920 15.965 17.665 1.00 91.88 322 VAL A CA 1
ATOM 2420 C C . VAL A 1 322 ? -10.790 17.483 17.739 1.00 91.88 322 VAL A C 1
ATOM 2422 O O . VAL A 1 322 ? -11.204 18.162 16.801 1.00 91.88 322 VAL A O 1
ATOM 2425 N N . GLU A 1 323 ? -10.158 18.003 18.791 1.00 90.44 323 GLU A N 1
ATOM 2426 C CA . GLU A 1 323 ? -9.909 19.440 18.967 1.00 90.44 323 GLU A CA 1
ATOM 2427 C C . GLU A 1 323 ? -9.110 20.011 17.787 1.00 90.44 323 GLU A C 1
ATOM 2429 O O . GLU A 1 323 ? -9.495 21.007 17.179 1.00 90.44 323 GLU A O 1
ATOM 2434 N N . SER A 1 324 ? -8.029 19.337 17.378 1.00 88.94 324 SER A N 1
ATOM 2435 C CA . SER A 1 324 ? -7.188 19.815 16.273 1.00 88.94 324 SER A CA 1
ATOM 2436 C C . SER A 1 324 ? -7.886 19.798 14.909 1.00 88.94 324 SER A C 1
ATOM 2438 O O . SER A 1 324 ? -7.556 20.609 14.042 1.00 88.94 324 SER A O 1
ATOM 2440 N N . ARG A 1 325 ? -8.804 18.847 14.684 1.00 87.62 325 ARG A N 1
ATOM 2441 C CA . ARG A 1 325 ? -9.451 18.624 13.385 1.00 87.62 325 ARG A CA 1
ATOM 2442 C C . ARG A 1 325 ? -10.673 19.509 13.197 1.00 87.62 325 ARG A C 1
ATOM 2444 O O . ARG A 1 325 ? -10.900 19.977 12.084 1.00 87.62 325 ARG A O 1
ATOM 2451 N N . PHE A 1 326 ? -11.451 19.706 14.256 1.00 89.56 326 PHE A N 1
ATOM 2452 C CA . PHE A 1 326 ? -12.741 20.391 14.192 1.00 89.56 326 PHE A CA 1
ATOM 2453 C C . PHE A 1 326 ? -12.744 21.760 14.883 1.00 89.56 326 PHE A C 1
ATOM 2455 O O . PHE A 1 326 ? -13.674 22.527 14.660 1.00 89.56 326 PHE A O 1
ATOM 2462 N N . GLY A 1 327 ? -11.700 22.097 15.647 1.00 82.44 327 GLY A N 1
ATOM 2463 C CA . GLY A 1 327 ? -11.676 23.292 16.489 1.00 82.44 327 GLY A CA 1
ATOM 2464 C C . GLY A 1 327 ? -12.527 23.136 17.753 1.00 82.44 327 GLY A C 1
ATOM 2465 O O . GLY A 1 327 ? -13.082 22.069 18.023 1.00 82.44 327 GLY A O 1
ATOM 2466 N N . ASP A 1 328 ? -12.630 24.228 18.512 1.00 68.44 328 ASP A N 1
ATOM 2467 C CA . ASP A 1 328 ? -13.437 24.322 19.740 1.00 68.44 328 ASP A CA 1
ATOM 2468 C C . ASP A 1 328 ? -14.917 24.665 19.468 1.00 68.44 328 ASP A C 1
ATOM 2470 O O . ASP A 1 328 ? -15.677 24.887 20.409 1.00 68.44 328 ASP A O 1
ATOM 2474 N N . ASP A 1 329 ? -15.337 24.731 18.201 1.00 50.06 329 ASP A N 1
ATOM 2475 C CA . ASP A 1 329 ? -16.671 25.205 17.820 1.00 50.06 329 ASP A CA 1
ATOM 2476 C C . ASP A 1 329 ? -17.749 24.127 18.070 1.00 50.06 329 ASP A C 1
ATOM 2478 O O . ASP A 1 329 ? -18.095 23.348 17.176 1.00 50.06 329 ASP A O 1
ATOM 2482 N N . ASP A 1 330 ? -18.282 24.109 19.297 1.00 49.56 330 ASP A N 1
ATOM 2483 C CA . ASP A 1 330 ? -19.667 23.713 19.616 1.00 49.56 330 ASP A CA 1
ATOM 2484 C C . ASP A 1 330 ? -20.554 24.968 19.775 1.00 49.56 330 ASP A C 1
ATOM 2486 O O . ASP A 1 330 ? -20.172 25.896 20.530 1.00 49.56 330 ASP A O 1
#

Secondary structure (DSSP, 8-state):
----TTHHHHHHHHHHHHHHHHHH-SSS---S--SHHHHHHHHHHHHHHHHHHHT-GGGG--B--GGGS---PEEEEEEEETTEEEEE-S----EEEEEEEEEETTEEEEEEEEEE-TTS-EEEEEEEE--PPBS-TTPBP-TTSS---B--HHHHHHHHHHHSS-B-HHHHHHHTTS--GGG----GGGHHHHHHHHHHHHHHHHH-SEEEEEEE-TTSTT-EEEEEEETTEEEEEEEEPPPTTSEEEEEEEEEETT-TTTTGGGGTT-GGGEEEPPPPHHHHHHHHHHHH--HHHHHHHHHHHHHTT--HHHHHHHHHHHHHHH-S--

Radius of gyration: 22.05 Å; chains: 1; bounding box: 50×47×59 Å

Sequence (330 aa):
MNSGSDNGGRLFRLACCALAALLTGTMGGCSSRAPADYAAAWPQRCVELKRDLGDEPSLAVTLSDPAAVPQTPQEAWVLNVGGFAVPVPPAAYDRLLIRSKGQFQGARLDDVLMLVAPTGHSVFIGLMPGFETTEDAFATVDWTQESGPRSTKAGKQATAAIWGGPVSFAEMAWAGYLGAPDDLSCRADRWQDEARLAFGLILKRVGSGELLAAYPMPAHEHAVLTLHAIDEGWDWQVLVPAAAGEHALQIHLRLPSSAEEASLGLAIAQPDRINPLASPVWLQALQEAIDSNRPTAWRALLPALEQAGFRSADRERLEVFVESRFGDDD

Organism: NCBI:txid351052

pLDDT: mean 82.56, std 17.91, range [26.0, 98.12]

Foldseek 3Di:
DDDPPAQLVVLLQVLLVVVCCLQVPDDDDPDPPADVVLLVSQLVSLVVLLVVLVPDPLLQAAADALVVDDADQAEFAWFAAPNKTDGHHDALWQFWAWDAWDADSNATFRIWIKTDHPQWWMKIKTWHFFFDFALFPNFHDDPVDPDGGHGDPNRSVLCCQQPVGGGGPLQLLLLSNNHGSVPQPSHSVCRSSNVSNSSNSSSSVSVADQWDHWHDDVVAPSKIWTWHDDPFFIKTWIWGHDDPRGIIMIIITTDGNPDPPNVVSSCTRPVVSHPHDDDQPLSVLVSCCNVVVDLVSLLVSLVSSVVSNHDPVNSVNSVVNSCVPPNPDD